Protein AF-0000000086189076 (afdb_homodimer)

Nearest PDB structures (foldseek):
  5xgt-assembly1_A  TM=8.591E-01  e=5.116E-09  Staphylococcus aureus
  7d8j-assembly1_A-2  TM=8.636E-01  e=4.042E-08  Staphylococcus aureus subsp. aureus ED98
  5yyu-assembly1_B  TM=8.739E-01  e=5.857E-08  Staphylococcus aureus subsp. aureus ED98
  5odn-assembly1_B  TM=8.088E-01  e=2.645E-08  Salinibacter ruber DSM 13855
  3vdy-assembly1_A-2  TM=8.656E-01  e=8.488E-08  Bacillus subtilis

Foldseek 3Di:
DDDDDFKDKDKFFWAAAWDWDADPVRFIKIKTWGWAADDDDDDPPDDGIDIAMEIEGDPVRNVQRNPHDGRWIKIFMAGKDKDWDADPVGIDIDIHGYTPDMDTDDPPPPPD/DDDDDFKDKDKFFWAAAWDWDADPVRFIKIKTWGWAADDDDDDPPDDGIDIAIEIEGDPVRNVQRNPHDGRWIKIFMAGKDKDWDADPVGIDIDIHGYTPDMDTDDPPPPPD

Secondary structure (DSSP, 8-state):
-PPPEEEEEEEEEEEEEEEEEE-TTS-EEEEEEEEEEPPS---TT---EEEEEEEE-SHHHHHHHHT--TT-EEEEEEEEEEEEEEETTEEEEEEEEEEEEEEE--------/-PPPEEEEEEEEEEEEEEEEEE-TTS-EEEEEEEEEEPPS---TT---EEEEEEEE-SHHHHHHHHT--TT-EEEEEEEEEEEEEEETTEEEEEEEEEEEEEEE--------

Structure (mmCIF, N/CA/C/O backbone):
data_AF-0000000086189076-model_v1
#
loop_
_entity.id
_ent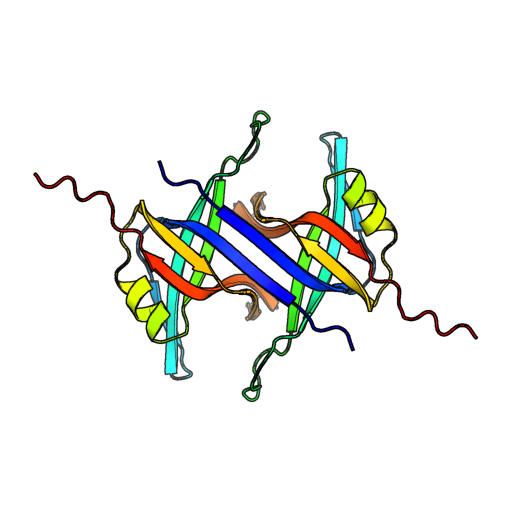ity.type
_entity.pdbx_description
1 polymer 'Single-stranded DNA-binding protein'
#
loop_
_atom_site.group_PDB
_atom_site.id
_atom_site.type_symbol
_atom_site.label_atom_id
_atom_site.label_alt_id
_atom_site.label_comp_id
_atom_site.label_asym_id
_atom_site.label_entity_id
_atom_site.label_seq_id
_atom_site.pdbx_PDB_ins_code
_atom_site.Cartn_x
_atom_site.Cartn_y
_atom_site.Cartn_z
_atom_site.occupancy
_atom_site.B_iso_or_equiv
_atom_site.auth_seq_id
_atom_site.auth_comp_id
_atom_site.auth_asym_id
_atom_site.auth_atom_id
_atom_site.pdbx_PDB_model_num
ATOM 1 N N . MET A 1 1 ? 21 2.676 14.945 1 59.66 1 MET A N 1
ATOM 2 C CA . MET A 1 1 ? 20.516 2.59 13.57 1 59.66 1 MET A CA 1
ATOM 3 C C . MET A 1 1 ? 19.078 2.08 13.516 1 59.66 1 MET A C 1
ATOM 5 O O . MET A 1 1 ? 18.75 1.101 14.188 1 59.66 1 MET A O 1
ATOM 9 N N . VAL A 1 2 ? 18.078 2.816 13.172 1 70.19 2 VAL A N 1
ATOM 10 C CA . VAL A 1 2 ? 16.672 2.438 13.281 1 70.19 2 VAL A CA 1
ATOM 11 C C . VAL A 1 2 ? 16.328 1.413 12.195 1 70.19 2 VAL A C 1
ATOM 13 O O . VAL A 1 2 ? 16.75 1.547 11.047 1 70.19 2 VAL A O 1
ATOM 16 N N . ASP A 1 3 ? 15.82 0.322 12.641 1 88.5 3 ASP A N 1
ATOM 17 C CA . ASP A 1 3 ? 15.406 -0.738 11.727 1 88.5 3 ASP A CA 1
ATOM 18 C C . ASP A 1 3 ? 14.133 -0.352 10.984 1 88.5 3 ASP A C 1
ATOM 20 O O . ASP A 1 3 ? 13.086 -0.132 11.602 1 88.5 3 ASP A O 1
ATOM 24 N N . ASP A 1 4 ? 14.211 -0.248 9.617 1 96.81 4 ASP A N 1
ATOM 25 C CA . ASP A 1 4 ? 13.055 0.066 8.781 1 96.81 4 ASP A CA 1
ATOM 26 C C . ASP A 1 4 ? 12.016 -1.055 8.836 1 96.81 4 ASP A C 1
ATOM 28 O O . ASP A 1 4 ? 12.367 -2.227 8.984 1 96.81 4 ASP A O 1
ATOM 32 N N . VAL A 1 5 ? 10.75 -0.668 8.875 1 97.88 5 VAL A N 1
ATOM 33 C CA . VAL A 1 5 ? 9.648 -1.619 8.906 1 97.88 5 VAL A CA 1
ATOM 34 C C . VAL A 1 5 ? 8.68 -1.336 7.758 1 97.88 5 VAL A C 1
ATOM 36 O O . VAL A 1 5 ? 8.32 -0.183 7.516 1 97.88 5 VAL A O 1
ATOM 39 N N . ASN A 1 6 ? 8.367 -2.301 7.023 1 98.62 6 ASN A N 1
ATOM 40 C CA . ASN A 1 6 ? 7.332 -2.301 5.988 1 98.62 6 ASN A CA 1
ATOM 41 C C . ASN A 1 6 ? 6.48 -3.564 6.051 1 98.62 6 ASN A C 1
ATOM 43 O O . ASN A 1 6 ? 6.824 -4.582 5.449 1 98.62 6 ASN A O 1
ATOM 47 N N . GLU A 1 7 ? 5.359 -3.484 6.812 1 98.75 7 GLU A N 1
ATOM 48 C CA . GLU A 1 7 ? 4.5 -4.641 7.039 1 98.75 7 GLU A CA 1
ATOM 49 C C . GLU A 1 7 ? 3.037 -4.301 6.773 1 98.75 7 GLU A C 1
ATOM 51 O O . GLU A 1 7 ? 2.535 -3.277 7.242 1 98.75 7 GLU A O 1
ATOM 56 N N . ILE A 1 8 ? 2.404 -5.184 6.039 1 98.94 8 ILE A N 1
ATOM 57 C CA . ILE A 1 8 ? 0.98 -5 5.777 1 98.94 8 ILE A CA 1
ATOM 58 C C . ILE A 1 8 ? 0.246 -6.324 5.973 1 98.94 8 ILE A C 1
ATOM 60 O O . ILE A 1 8 ? 0.757 -7.387 5.602 1 98.94 8 ILE A O 1
ATOM 64 N N . ARG A 1 9 ? -0.865 -6.242 6.523 1 98.88 9 ARG A N 1
ATOM 65 C CA . ARG A 1 9 ? -1.789 -7.355 6.711 1 98.88 9 ARG A CA 1
ATOM 66 C C . ARG A 1 9 ? -3.154 -7.043 6.109 1 98.88 9 ARG A C 1
ATOM 68 O O . ARG A 1 9 ? -3.742 -6 6.398 1 98.88 9 ARG A O 1
ATOM 75 N N . LEU A 1 10 ? -3.625 -7.977 5.324 1 98.75 10 LEU A N 1
ATOM 76 C CA . LEU A 1 10 ? -4.906 -7.777 4.656 1 98.75 10 LEU A CA 1
ATOM 77 C C . LEU A 1 10 ? -5.789 -9.016 4.801 1 98.75 10 LEU A C 1
ATOM 79 O O . LEU A 1 10 ? -5.289 -10.141 4.801 1 98.75 10 LEU A O 1
ATOM 83 N N . VAL A 1 11 ? -7.035 -8.812 4.898 1 98.44 11 VAL A N 1
ATOM 84 C CA . VAL A 1 11 ? -8.094 -9.789 4.684 1 98.44 11 VAL A CA 1
ATOM 85 C C . VAL A 1 11 ? -9.172 -9.195 3.779 1 98.44 11 VAL A C 1
ATOM 87 O O . VAL A 1 11 ? -9.656 -8.086 4.027 1 98.44 11 VAL A O 1
ATOM 90 N N . GLY A 1 12 ? -9.477 -9.805 2.754 1 98.19 12 GLY A N 1
ATOM 91 C CA . GLY A 1 12 ? -10.484 -9.344 1.809 1 98.19 12 GLY A CA 1
ATOM 92 C C . GLY A 1 12 ? -10.922 -10.414 0.832 1 98.19 12 GLY A C 1
ATOM 93 O O . GLY A 1 12 ? -10.711 -11.602 1.072 1 98.19 12 GLY A O 1
ATOM 94 N N . ARG A 1 13 ? -11.609 -10 -0.222 1 97.94 13 ARG A N 1
ATOM 95 C CA . ARG A 1 13 ? -12.133 -10.914 -1.229 1 97.94 13 ARG A CA 1
ATOM 96 C C . ARG A 1 13 ? -11.469 -10.68 -2.582 1 97.94 13 ARG A C 1
ATOM 98 O O . ARG A 1 13 ? -11.25 -9.539 -2.984 1 97.94 13 ARG A O 1
ATOM 105 N N . VAL A 1 14 ? -11.289 -11.75 -3.166 1 98.25 14 VAL A N 1
ATOM 106 C CA . VAL A 1 14 ? -10.695 -11.695 -4.496 1 98.25 14 VAL A CA 1
ATOM 107 C C . VAL A 1 14 ? -11.703 -11.133 -5.492 1 98.25 14 VAL A C 1
ATOM 109 O O . VAL A 1 14 ? -12.891 -11.469 -5.438 1 98.25 14 VAL A O 1
ATOM 112 N N . SER A 1 15 ? -11.227 -10.305 -6.301 1 98.25 15 SER A N 1
ATOM 113 C CA . SER A 1 15 ? -12.039 -9.805 -7.406 1 98.25 15 SER A CA 1
ATOM 114 C C . SER A 1 15 ? -11.492 -10.289 -8.75 1 98.25 15 SER A C 1
ATOM 116 O O . SER A 1 15 ? -10.422 -9.859 -9.18 1 98.25 15 SER A O 1
ATOM 118 N N . GLY A 1 16 ? -12.273 -11.164 -9.438 1 97.31 16 GLY A N 1
ATOM 119 C CA . GLY A 1 16 ? -11.859 -11.672 -10.742 1 97.31 16 GLY A CA 1
ATOM 120 C C . GLY A 1 16 ? -10.914 -12.859 -10.648 1 97.31 16 GLY A C 1
ATOM 121 O O . GLY A 1 16 ? -10.875 -13.547 -9.625 1 97.31 16 GLY A O 1
ATOM 122 N N . GLU A 1 17 ? -10.164 -13.094 -11.789 1 97.56 17 GLU A N 1
ATOM 123 C CA . GLU A 1 17 ? -9.227 -14.219 -11.875 1 97.56 17 GLU A CA 1
ATOM 124 C C . GLU A 1 17 ? -7.785 -13.742 -11.727 1 97.56 17 GLU A C 1
ATOM 126 O O . GLU A 1 17 ? -7.41 -12.703 -12.273 1 97.56 17 GLU A O 1
ATOM 131 N N . PRO A 1 18 ? -7.039 -14.57 -11.055 1 98.62 18 PRO A N 1
ATOM 132 C CA . PRO A 1 18 ? -5.617 -14.234 -10.984 1 98.62 18 PRO A CA 1
ATOM 133 C C . PRO A 1 18 ? -4.945 -14.227 -12.359 1 98.62 18 PRO A C 1
ATOM 135 O O . PRO A 1 18 ? -5.422 -14.883 -13.289 1 98.62 18 PRO A O 1
ATOM 138 N N . LEU A 1 19 ? -3.902 -13.461 -12.477 1 98.5 19 LEU A N 1
ATOM 139 C CA . LEU A 1 19 ? -3.127 -13.367 -13.711 1 98.5 19 LEU A CA 1
ATOM 140 C C . LEU A 1 19 ? -1.703 -13.867 -13.492 1 98.5 19 LEU A C 1
ATOM 142 O O . LEU A 1 19 ? -1.021 -13.438 -12.562 1 98.5 19 LEU A O 1
ATOM 146 N N . VAL A 1 20 ? -1.32 -14.719 -14.367 1 98.06 20 VAL A N 1
ATOM 147 C CA . VAL A 1 20 ? 0.047 -15.227 -14.32 1 98.06 20 VAL A CA 1
ATOM 148 C C . VAL A 1 20 ? 0.896 -14.516 -15.367 1 98.06 20 VAL A C 1
ATOM 150 O O . VAL A 1 20 ? 0.533 -14.477 -16.547 1 98.06 20 VAL A O 1
ATOM 153 N N . ARG A 1 21 ? 1.949 -13.969 -14.906 1 97.19 21 ARG A N 1
ATOM 154 C CA . ARG A 1 21 ? 2.865 -13.305 -15.82 1 97.19 21 ARG A CA 1
ATOM 155 C C . ARG A 1 21 ? 4.27 -13.883 -15.711 1 97.19 21 ARG A C 1
ATOM 157 O O . ARG A 1 21 ? 4.793 -14.062 -14.609 1 97.19 21 ARG A O 1
ATOM 164 N N . GLU A 1 22 ? 4.848 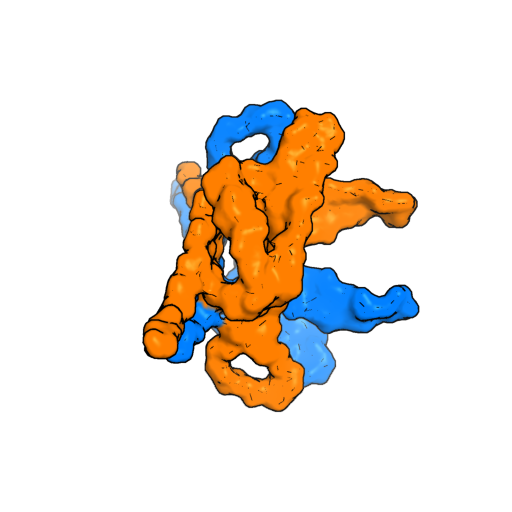-14.109 -16.891 1 95.75 22 GLU A N 1
ATOM 165 C CA . GLU A 1 22 ? 6.254 -14.5 -16.969 1 95.75 22 GLU A CA 1
ATOM 166 C C . GLU A 1 22 ? 7.121 -13.359 -17.5 1 95.75 22 GLU A C 1
ATOM 168 O O . GLU A 1 22 ? 6.844 -12.805 -18.562 1 95.75 22 GLU A O 1
ATOM 173 N N . LEU A 1 23 ? 8.164 -13.023 -16.703 1 91.81 23 LEU A N 1
ATOM 174 C CA . LEU A 1 23 ? 9.031 -11.922 -17.109 1 91.81 23 LEU A CA 1
ATOM 175 C C . LEU A 1 23 ? 10.203 -12.43 -17.938 1 91.81 23 LEU A C 1
ATOM 177 O O . LEU A 1 23 ? 10.57 -13.609 -17.859 1 91.81 23 LEU A O 1
ATOM 181 N N . PRO A 1 24 ? 10.781 -11.578 -18.766 1 90.81 24 PRO A N 1
ATOM 182 C CA . PRO A 1 24 ? 11.93 -11.984 -19.594 1 90.81 24 PRO A CA 1
ATOM 183 C C . PRO A 1 24 ? 13.078 -12.547 -18.75 1 90.81 24 PRO A C 1
ATOM 185 O O . PRO A 1 24 ? 13.852 -13.367 -19.234 1 90.81 24 PRO A O 1
ATOM 188 N N . SER A 1 25 ? 13.227 -12.125 -17.5 1 87.56 25 SER A N 1
ATOM 189 C CA . SER A 1 25 ? 14.266 -12.594 -16.594 1 87.56 25 SER A CA 1
ATOM 190 C C . SER A 1 25 ? 14.078 -14.07 -16.25 1 87.56 25 SER A C 1
ATOM 192 O O . SER A 1 25 ? 14.984 -14.703 -15.703 1 87.56 25 SER A O 1
ATOM 194 N N . GLY A 1 26 ? 12.883 -14.547 -16.547 1 90.69 26 GLY A N 1
ATOM 195 C CA . GLY A 1 26 ? 12.547 -15.906 -16.156 1 90.69 26 GLY A CA 1
ATOM 196 C C . GLY A 1 26 ? 11.695 -15.969 -14.898 1 90.69 26 GLY A C 1
ATOM 197 O O . GLY A 1 26 ? 11.156 -17.031 -14.562 1 90.69 26 GLY A O 1
ATOM 198 N N . ASP A 1 27 ? 11.648 -14.867 -14.273 1 92.31 27 ASP A N 1
ATOM 199 C CA . ASP A 1 27 ? 10.828 -14.82 -13.07 1 92.31 27 ASP A CA 1
ATOM 200 C C . ASP A 1 27 ? 9.344 -14.844 -13.414 1 92.31 27 ASP A C 1
ATOM 202 O O . ASP A 1 27 ? 8.938 -14.367 -14.477 1 92.31 27 ASP A O 1
ATOM 206 N N . GLU A 1 28 ? 8.617 -15.5 -12.531 1 97.25 28 GLU A N 1
ATOM 207 C CA . GLU A 1 28 ? 7.164 -15.539 -12.656 1 97.25 28 GLU A CA 1
ATOM 208 C C . GLU A 1 28 ? 6.488 -14.805 -11.508 1 97.25 28 GLU A C 1
ATOM 210 O O . GLU A 1 28 ? 6.91 -14.922 -10.352 1 97.25 28 GLU A O 1
ATOM 215 N N . VAL A 1 29 ? 5.461 -14.094 -11.859 1 98 29 VAL A N 1
ATOM 216 C CA . VAL A 1 29 ? 4.656 -13.445 -10.828 1 98 29 VAL A CA 1
ATOM 217 C C . VAL A 1 29 ? 3.176 -13.742 -11.062 1 98 29 VAL A C 1
ATOM 219 O O . VAL A 1 29 ? 2.721 -13.773 -12.211 1 98 29 VAL A O 1
ATOM 222 N N . VAL A 1 30 ? 2.393 -14.039 -10.023 1 98.75 30 VAL A N 1
ATOM 223 C CA . VAL A 1 30 ? 0.938 -14.141 -10.07 1 98.75 30 VAL A CA 1
ATOM 224 C C . VAL A 1 30 ? 0.312 -12.953 -9.336 1 98.75 30 VAL A C 1
ATOM 226 O O . VAL A 1 30 ? 0.678 -12.656 -8.195 1 98.75 30 VAL A O 1
ATOM 229 N N . THR A 1 31 ? -0.541 -12.281 -10 1 98.75 31 THR A N 1
ATOM 230 C CA . THR A 1 31 ? -1.176 -11.125 -9.391 1 98.75 31 THR A CA 1
ATOM 231 C C . THR A 1 31 ? -2.688 -11.312 -9.305 1 98.75 31 THR A C 1
ATOM 233 O O . THR A 1 31 ? -3.262 -12.109 -10.055 1 98.75 31 THR A O 1
ATOM 236 N N . PHE A 1 32 ? -3.32 -10.641 -8.359 1 98.81 32 PHE A N 1
ATOM 237 C CA . PHE A 1 32 ? -4.773 -10.586 -8.25 1 98.81 32 PHE A CA 1
ATOM 238 C C . PHE A 1 32 ? -5.215 -9.328 -7.516 1 98.81 32 PHE A C 1
ATOM 240 O O . PHE A 1 32 ? -4.398 -8.641 -6.902 1 98.81 32 PHE A O 1
ATOM 247 N N . ARG A 1 33 ? -6.484 -9.062 -7.645 1 98.75 33 ARG A N 1
ATOM 248 C CA . ARG A 1 33 ? -7.07 -7.91 -6.969 1 98.75 33 ARG A CA 1
ATOM 249 C C . ARG A 1 33 ? -7.82 -8.336 -5.711 1 98.75 33 ARG A C 1
ATOM 251 O O . ARG A 1 33 ? -8.602 -9.289 -5.738 1 98.75 33 ARG A O 1
ATOM 258 N N . LEU A 1 34 ? -7.547 -7.645 -4.688 1 98.75 34 LEU A N 1
ATOM 259 C CA . LEU A 1 34 ? -8.195 -7.879 -3.402 1 98.75 34 LEU A CA 1
ATOM 260 C C . LEU A 1 34 ? -9.086 -6.703 -3.02 1 98.75 34 LEU A C 1
ATOM 262 O O . LEU A 1 34 ? -8.609 -5.562 -2.941 1 98.75 34 LEU A O 1
ATOM 266 N N . VAL A 1 35 ? -10.359 -6.988 -2.83 1 98.31 35 VAL A N 1
ATOM 267 C CA . VAL A 1 35 ? -11.289 -5.98 -2.348 1 98.31 35 VAL A CA 1
ATOM 268 C C . VAL A 1 35 ? -11.383 -6.039 -0.825 1 98.31 35 VAL A C 1
ATOM 270 O O . VAL A 1 35 ? -11.703 -7.082 -0.256 1 98.31 35 VAL A O 1
ATOM 273 N N . VAL A 1 36 ? -11.094 -4.969 -0.173 1 98.19 36 VAL A N 1
ATOM 274 C CA . VAL A 1 36 ? -11.133 -4.867 1.282 1 98.19 36 VAL A CA 1
ATOM 275 C C . VAL A 1 36 ? -12.125 -3.785 1.696 1 98.19 36 VAL A C 1
ATOM 277 O O . VAL A 1 36 ? -11.953 -2.611 1.354 1 98.19 36 VAL A O 1
ATOM 280 N N . ARG A 1 37 ? -13.133 -4.164 2.457 1 96 37 ARG A N 1
ATOM 281 C CA . ARG A 1 37 ? -14.141 -3.209 2.902 1 96 37 ARG A CA 1
ATOM 282 C C . ARG A 1 37 ? -13.609 -2.328 4.027 1 96 37 ARG A C 1
ATOM 284 O O . ARG A 1 37 ? -12.836 -2.789 4.867 1 96 37 ARG A O 1
ATOM 291 N N . ARG A 1 38 ? -13.992 -1.083 3.963 1 93.19 38 ARG A N 1
ATOM 292 C CA . ARG A 1 38 ? -13.602 -0.146 5.008 1 93.19 38 ARG A CA 1
ATOM 293 C C . ARG A 1 38 ? -14.562 -0.2 6.188 1 93.19 38 ARG A C 1
ATOM 295 O O . ARG A 1 38 ? -15.773 -0.377 6 1 93.19 38 ARG A O 1
ATOM 302 N N . ASP A 1 39 ? -13.844 -0.061 7.379 1 79 39 ASP A N 1
ATOM 303 C CA . ASP A 1 39 ? -14.703 -0.01 8.562 1 79 39 ASP A CA 1
ATOM 304 C C . ASP A 1 39 ? -15.203 1.41 8.812 1 79 39 ASP A C 1
ATOM 306 O O . ASP A 1 39 ? -14.609 2.379 8.344 1 79 39 ASP A O 1
ATOM 310 N N . GLY A 1 40 ? -16.328 1.51 9.523 1 69.88 40 GLY A N 1
ATOM 311 C CA . GLY A 1 40 ? -16.719 2.75 10.172 1 69.88 40 GLY A CA 1
ATOM 312 C C . GLY A 1 40 ? -17.844 3.467 9.453 1 69.88 40 GLY A C 1
ATOM 313 O O . GLY A 1 40 ? -18.422 2.93 8.508 1 69.88 40 GLY A O 1
ATOM 314 N N . LYS A 1 41 ? -18.109 4.676 10.055 1 63.16 41 LYS A N 1
ATOM 315 C CA . LYS A 1 41 ? -19.234 5.492 9.625 1 63.16 41 LYS A CA 1
ATOM 316 C C . LYS A 1 41 ? -19.016 6.039 8.219 1 63.16 41 LYS A C 1
ATOM 318 O O . LYS A 1 41 ? -17.922 6.504 7.891 1 63.16 41 LYS A O 1
ATOM 323 N N . ARG A 1 42 ? -19.828 5.66 7.266 1 62.41 42 ARG A N 1
ATOM 324 C CA . ARG A 1 42 ? -19.828 5.992 5.844 1 62.41 42 ARG A CA 1
ATOM 325 C C . ARG A 1 42 ? -20.391 7.391 5.609 1 62.41 42 ARG A C 1
ATOM 327 O O . ARG A 1 42 ? -21.516 7.691 6.02 1 62.41 42 ARG A O 1
ATOM 334 N N . ARG A 1 43 ? -19.359 8.391 5.734 1 65.56 43 ARG A N 1
ATOM 335 C CA . ARG A 1 43 ? -19.891 9.641 5.188 1 65.56 43 ARG A CA 1
ATOM 336 C C . ARG A 1 43 ? -20.453 9.43 3.785 1 65.56 43 ARG A C 1
ATOM 338 O O . ARG A 1 43 ? -19.984 8.562 3.047 1 65.56 43 ARG A O 1
ATOM 345 N N . PRO A 1 44 ? -21.547 10.141 3.559 1 74.31 44 PRO A N 1
ATOM 346 C CA . PRO A 1 44 ? -22.109 10.008 2.211 1 74.31 44 PRO A CA 1
ATOM 347 C C . PRO A 1 44 ? -21.078 10.266 1.116 1 74.31 44 PRO A C 1
ATOM 349 O O . PRO A 1 44 ? -20.281 11.211 1.221 1 74.31 44 PRO A O 1
ATOM 352 N N . GLY A 1 45 ? -20.906 9.297 0.203 1 78.25 45 GLY A N 1
ATOM 353 C CA . GLY A 1 45 ? -20.031 9.492 -0.95 1 78.25 45 GLY A CA 1
ATOM 354 C C . GLY A 1 45 ? -18.641 8.945 -0.744 1 78.25 45 GLY A C 1
ATOM 355 O O . GLY A 1 45 ? -17.844 8.875 -1.687 1 78.25 45 GLY A O 1
ATOM 356 N N . ALA A 1 46 ? -18.375 8.664 0.492 1 82.12 46 ALA A N 1
ATOM 357 C CA . ALA A 1 46 ? -17.031 8.148 0.767 1 82.12 46 ALA A CA 1
ATOM 358 C C . ALA A 1 46 ? -16.891 6.715 0.257 1 82.12 46 ALA A C 1
ATOM 360 O O . ALA A 1 46 ? -17.859 5.949 0.25 1 82.12 46 ALA A O 1
ATOM 361 N N . PRO A 1 47 ? -15.695 6.422 -0.21 1 88.19 47 PRO A N 1
ATOM 362 C CA . PRO A 1 47 ? -15.484 5.039 -0.651 1 88.19 47 PRO A CA 1
ATOM 363 C C . PRO A 1 47 ? -15.742 4.02 0.457 1 88.19 47 PRO A C 1
ATOM 365 O O . PRO A 1 47 ? -15.414 4.27 1.619 1 88.19 47 PRO A O 1
ATOM 368 N N . THR A 1 48 ? -16.328 2.875 0.051 1 92.81 48 THR A N 1
ATOM 369 C CA . THR A 1 48 ? -16.688 1.857 1.028 1 92.81 48 THR A CA 1
ATOM 370 C C . THR A 1 48 ? -15.695 0.706 1.013 1 92.81 48 THR A C 1
ATOM 372 O O . THR A 1 48 ? -15.719 -0.155 1.895 1 92.81 48 THR A O 1
ATOM 375 N N . CYS A 1 49 ? -14.844 0.64 0.031 1 96.25 49 CYS A N 1
ATOM 376 C CA . CYS A 1 49 ? -13.852 -0.419 -0.072 1 96.25 49 CYS A CA 1
ATOM 377 C C . CYS A 1 49 ? -12.609 0.069 -0.813 1 96.25 49 CYS A C 1
ATOM 379 O O . CYS A 1 49 ? -12.617 1.153 -1.399 1 96.25 49 CYS A O 1
ATOM 381 N N . ASP A 1 50 ? -11.594 -0.623 -0.642 1 97.25 50 ASP A N 1
ATOM 382 C CA . ASP A 1 50 ? -10.391 -0.46 -1.447 1 97.25 50 ASP A CA 1
ATOM 383 C C . ASP A 1 50 ? -10.117 -1.705 -2.289 1 97.25 50 ASP A C 1
ATOM 385 O O . ASP A 1 50 ? -10.211 -2.828 -1.792 1 97.25 50 ASP A O 1
ATOM 389 N N . THR A 1 51 ? -9.836 -1.498 -3.564 1 98.06 51 THR A N 1
ATOM 390 C CA . THR A 1 51 ? -9.344 -2.564 -4.434 1 98.06 51 THR A CA 1
ATOM 391 C C . THR A 1 51 ? -7.828 -2.502 -4.57 1 98.06 51 THR A C 1
ATOM 393 O O . THR A 1 51 ? -7.289 -1.545 -5.125 1 98.06 51 THR A O 1
ATOM 396 N N . LEU A 1 52 ? -7.148 -3.533 -4.129 1 98.75 52 LEU A N 1
ATOM 397 C CA . LEU A 1 52 ? -5.699 -3.508 -3.988 1 98.75 52 LEU A CA 1
ATOM 398 C C . LEU A 1 52 ? -5.047 -4.578 -4.859 1 98.75 52 LEU A C 1
ATOM 400 O O . LEU A 1 52 ? -5.535 -5.707 -4.93 1 98.75 52 LEU A O 1
ATOM 404 N N . ASP A 1 53 ? -3.949 -4.195 -5.48 1 98.62 53 ASP A N 1
ATOM 405 C CA . ASP A 1 53 ? -3.188 -5.137 -6.297 1 98.62 53 ASP A CA 1
ATOM 406 C C . ASP A 1 53 ? -2.203 -5.934 -5.441 1 98.62 53 ASP A C 1
ATOM 408 O O . ASP A 1 53 ? -1.388 -5.355 -4.723 1 98.62 53 ASP A O 1
ATOM 412 N N . VAL A 1 54 ? -2.305 -7.223 -5.535 1 98.88 54 VAL A N 1
ATOM 413 C CA . VAL A 1 54 ? -1.399 -8.109 -4.809 1 98.88 54 VAL A CA 1
ATOM 414 C C . VAL A 1 54 ? -0.515 -8.867 -5.797 1 98.88 54 VAL A C 1
ATOM 416 O O . VAL A 1 54 ? -1.001 -9.383 -6.809 1 98.88 54 VAL A O 1
ATOM 419 N N . ALA A 1 55 ? 0.757 -8.914 -5.469 1 98.81 55 ALA A N 1
ATOM 420 C CA . ALA A 1 55 ? 1.721 -9.656 -6.281 1 98.81 55 ALA A CA 1
ATOM 421 C C . ALA A 1 55 ? 2.344 -10.797 -5.484 1 98.81 55 ALA A C 1
ATOM 423 O O . ALA A 1 55 ? 2.84 -10.594 -4.375 1 98.81 55 ALA A O 1
ATOM 424 N N . CYS A 1 56 ? 2.371 -11.945 -6.047 1 98.69 56 CYS A N 1
ATOM 425 C CA . CYS A 1 56 ? 2.961 -13.148 -5.457 1 98.69 56 CYS A CA 1
ATOM 426 C C . CYS A 1 56 ? 4.195 -13.586 -6.234 1 98.69 56 CYS A C 1
ATOM 428 O O . CYS A 1 56 ? 4.094 -13.992 -7.395 1 98.69 56 CYS A O 1
ATOM 430 N N . TRP A 1 57 ? 5.352 -13.602 -5.555 1 97.06 57 TRP A N 1
ATOM 431 C CA . TRP A 1 57 ? 6.621 -13.898 -6.215 1 97.06 57 TRP A CA 1
ATOM 432 C C . TRP A 1 57 ? 7.16 -15.25 -5.773 1 97.06 57 TRP A C 1
ATOM 434 O O . TRP A 1 57 ? 7.82 -15.945 -6.551 1 97.06 57 TRP A O 1
ATOM 444 N N . SER A 1 58 ? 6.926 -15.617 -4.535 1 96.75 58 SER A N 1
ATOM 445 C CA . SER A 1 58 ? 7.449 -16.875 -4.016 1 96.75 58 SER A CA 1
ATOM 446 C C . SER A 1 58 ? 6.672 -18.062 -4.562 1 96.75 58 SER A C 1
ATOM 448 O O . SER A 1 58 ? 5.488 -17.953 -4.887 1 96.75 58 SER A O 1
ATOM 450 N N . ALA A 1 59 ? 7.332 -19.188 -4.578 1 96.56 59 ALA A N 1
ATOM 451 C CA . ALA A 1 59 ? 6.684 -20.406 -5.078 1 96.56 59 ALA A CA 1
ATOM 452 C C . ALA A 1 59 ? 5.418 -20.703 -4.285 1 96.56 59 ALA A C 1
ATOM 454 O O . ALA A 1 59 ? 4.379 -21.031 -4.867 1 96.56 59 ALA A O 1
ATOM 455 N N . SER A 1 60 ? 5.508 -20.609 -3.02 1 96.94 60 SER A N 1
ATOM 456 C CA . SER A 1 60 ? 4.375 -20.953 -2.162 1 96.94 60 SER A CA 1
ATOM 457 C C . SER A 1 60 ? 3.205 -20 -2.395 1 96.94 60 SER A C 1
ATOM 459 O O . SER A 1 60 ? 2.061 -20.438 -2.533 1 96.94 60 SER A O 1
ATOM 461 N N . SER A 1 61 ? 3.48 -18.688 -2.447 1 97.75 61 SER A N 1
ATOM 462 C CA . SER A 1 61 ? 2.395 -17.734 -2.645 1 97.75 61 SER A CA 1
ATOM 463 C C . SER A 1 61 ? 1.817 -17.828 -4.055 1 97.75 61 SER A C 1
ATOM 465 O O . SER A 1 61 ? 0.615 -17.656 -4.254 1 97.75 61 SER A O 1
ATOM 467 N N . ARG A 1 62 ? 2.689 -18.094 -5 1 98.31 62 ARG A N 1
ATOM 468 C CA . ARG A 1 62 ? 2.205 -18.266 -6.367 1 98.31 62 ARG A CA 1
ATOM 469 C C . ARG A 1 62 ? 1.25 -19.453 -6.461 1 98.31 62 ARG A C 1
ATOM 471 O O . ARG A 1 62 ? 0.206 -19.359 -7.109 1 98.31 62 ARG A O 1
ATOM 478 N N . ARG A 1 63 ? 1.594 -20.516 -5.883 1 97.62 63 ARG A N 1
ATOM 479 C CA . ARG A 1 63 ? 0.743 -21.703 -5.914 1 97.62 63 ARG A CA 1
ATOM 480 C C . ARG A 1 63 ? -0.64 -21.391 -5.348 1 97.62 63 ARG A C 1
ATOM 482 O O . ARG A 1 63 ? -1.655 -21.734 -5.957 1 97.62 63 ARG A O 1
ATOM 489 N N . THR A 1 64 ? -0.669 -20.812 -4.234 1 97.81 64 THR A N 1
ATOM 490 C CA . THR A 1 64 ? -1.941 -20.469 -3.609 1 97.81 64 THR A CA 1
ATOM 491 C C . THR A 1 64 ? -2.73 -19.5 -4.48 1 97.81 64 THR A C 1
ATOM 493 O O . THR A 1 64 ? -3.932 -19.672 -4.688 1 97.81 64 THR A O 1
ATOM 496 N N . ALA A 1 65 ? -2.061 -18.453 -5.008 1 98.5 65 ALA A N 1
ATOM 497 C CA . ALA A 1 65 ? -2.719 -17.406 -5.781 1 98.5 65 ALA A CA 1
ATOM 498 C C . ALA A 1 65 ? -3.34 -17.969 -7.055 1 98.5 65 ALA A C 1
ATOM 500 O O . ALA A 1 65 ? -4.43 -17.562 -7.457 1 98.5 65 ALA A O 1
ATOM 501 N N . ARG A 1 66 ? -2.697 -18.922 -7.625 1 97.88 66 ARG A N 1
ATOM 502 C CA . ARG A 1 66 ? -3.164 -19.531 -8.875 1 97.88 66 ARG A CA 1
ATOM 503 C C . ARG A 1 66 ? -4.512 -20.219 -8.68 1 97.88 66 ARG A C 1
ATOM 505 O O . ARG A 1 66 ? -5.309 -20.297 -9.617 1 97.88 66 ARG A O 1
ATOM 512 N N . ALA A 1 67 ? -4.75 -20.625 -7.508 1 97.19 67 ALA A N 1
ATOM 513 C CA . ALA A 1 67 ? -5.926 -21.453 -7.238 1 97.19 67 ALA A CA 1
ATOM 514 C C . ALA A 1 67 ? -7.086 -20.594 -6.727 1 97.19 67 ALA A C 1
ATOM 516 O O . ALA A 1 67 ? -8.18 -21.109 -6.473 1 97.19 67 ALA A O 1
ATOM 517 N N . LEU A 1 68 ? -6.863 -19.359 -6.633 1 97.62 68 LEU A N 1
ATOM 518 C CA . LEU A 1 68 ? -7.898 -18.5 -6.066 1 97.62 68 LEU A CA 1
ATOM 519 C C . LEU A 1 68 ? -9.055 -18.328 -7.043 1 97.62 68 LEU A C 1
ATOM 521 O O . LEU A 1 68 ? -8.836 -18.172 -8.25 1 97.62 68 LEU A O 1
ATOM 525 N N . ALA A 1 69 ? -10.32 -18.328 -6.438 1 96.75 69 ALA A N 1
ATOM 526 C CA . ALA A 1 69 ? -11.539 -18.062 -7.203 1 96.75 69 ALA A CA 1
ATOM 527 C C . ALA A 1 69 ? -12.078 -16.672 -6.906 1 96.75 69 ALA A C 1
ATOM 529 O O . ALA A 1 69 ? -11.781 -16.094 -5.859 1 96.75 69 ALA A O 1
ATOM 530 N N . ASP A 1 70 ? -12.852 -16.25 -7.82 1 97.31 70 ASP A N 1
ATOM 531 C CA . ASP A 1 70 ? -13.578 -15.008 -7.562 1 97.31 70 ASP A CA 1
ATOM 532 C C . ASP A 1 70 ? -14.336 -15.078 -6.238 1 97.31 70 ASP A C 1
ATOM 534 O O . ASP A 1 70 ? -14.906 -16.109 -5.902 1 97.31 70 ASP A O 1
ATOM 538 N N . GLN A 1 71 ? -14.289 -13.992 -5.496 1 96.25 71 GLN A N 1
ATOM 539 C CA . GLN A 1 71 ? -15.023 -13.781 -4.254 1 96.25 71 GLN A CA 1
ATOM 540 C C . GLN A 1 71 ? -14.469 -14.648 -3.129 1 96.25 71 GLN A C 1
ATOM 542 O O . GLN A 1 71 ? -15 -14.656 -2.018 1 96.25 71 GLN A O 1
ATOM 547 N N . GLN A 1 72 ? -13.406 -15.328 -3.406 1 96.31 72 GLN A N 1
ATOM 548 C CA . GLN A 1 72 ? -12.781 -16.109 -2.344 1 96.31 72 GLN A CA 1
ATOM 549 C C . GLN A 1 72 ? -12.164 -15.203 -1.281 1 96.31 72 GLN A C 1
ATOM 551 O O . GLN A 1 72 ? -11.547 -14.188 -1.607 1 96.31 72 GLN A O 1
ATOM 556 N N . VAL A 1 73 ? -12.359 -15.547 0.014 1 97.38 73 VAL A N 1
ATOM 557 C CA . VAL A 1 73 ? -11.766 -14.781 1.106 1 97.38 73 VAL A CA 1
ATOM 558 C C . VAL A 1 73 ? -10.297 -15.18 1.271 1 97.38 73 VAL A C 1
ATOM 560 O O . VAL A 1 73 ? -9.977 -16.375 1.343 1 97.38 73 VAL A O 1
ATOM 563 N N . VAL A 1 74 ? -9.43 -14.195 1.405 1 98 74 VAL A N 1
ATOM 564 C CA . VAL A 1 74 ? -7.988 -14.406 1.495 1 98 74 VAL A CA 1
ATOM 565 C C . VAL A 1 74 ? -7.422 -13.586 2.654 1 98 74 VAL A C 1
ATOM 567 O O . VAL A 1 74 ? -7.84 -12.453 2.885 1 98 74 VAL A O 1
ATOM 570 N N . GLU A 1 75 ? -6.543 -14.172 3.357 1 98.5 75 GLU A N 1
ATOM 571 C CA . GLU A 1 75 ? -5.691 -13.492 4.328 1 98.5 75 GLU A CA 1
ATOM 572 C C . GLU A 1 75 ? -4.238 -13.469 3.869 1 98.5 75 GLU A C 1
ATOM 574 O O . GLU A 1 75 ? -3.697 -14.492 3.445 1 98.5 75 GLU A O 1
ATOM 579 N N . LEU A 1 76 ? -3.629 -12.273 3.961 1 98.62 76 LEU A N 1
ATOM 580 C CA . LEU A 1 76 ? -2.229 -12.25 3.555 1 98.62 76 LEU A CA 1
ATOM 581 C C . LEU A 1 76 ? -1.436 -11.258 4.402 1 98.62 76 LEU A C 1
ATOM 583 O O . LEU A 1 76 ? -2.018 -10.391 5.059 1 98.62 76 LEU A O 1
ATOM 587 N N . SER A 1 77 ? -0.143 -11.445 4.453 1 98.81 77 SER A N 1
ATOM 588 C CA . SER A 1 77 ? 0.864 -10.516 4.949 1 98.81 77 SER A CA 1
ATOM 589 C C . SER A 1 77 ? 1.943 -10.258 3.902 1 98.81 77 SER A C 1
ATOM 591 O O . SER A 1 77 ? 2.141 -11.062 2.994 1 98.81 77 SER A O 1
ATOM 593 N N . GLY A 1 78 ? 2.586 -9.148 4.031 1 98.62 78 GLY A N 1
ATOM 594 C CA . GLY A 1 78 ? 3.641 -8.812 3.088 1 98.62 78 GLY A CA 1
ATOM 595 C C . GLY A 1 78 ? 4.168 -7.398 3.266 1 98.62 78 GLY A C 1
ATOM 596 O O . GLY A 1 78 ? 4.344 -6.934 4.395 1 98.62 78 GLY A O 1
ATOM 597 N N . ALA A 1 79 ? 4.516 -6.773 2.129 1 98.56 79 ALA A N 1
ATOM 598 C CA . ALA A 1 79 ? 5.074 -5.422 2.107 1 98.56 79 ALA A CA 1
ATOM 599 C C . ALA A 1 79 ? 4.488 -4.602 0.963 1 98.56 79 ALA A C 1
ATOM 601 O O . ALA A 1 79 ? 4.082 -5.156 -0.062 1 98.56 79 ALA A O 1
ATOM 602 N N . LEU A 1 80 ? 4.387 -3.332 1.176 1 98.81 80 LEU A N 1
ATOM 603 C CA . LEU A 1 80 ? 4.016 -2.414 0.106 1 98.81 80 LEU A CA 1
ATOM 604 C C . LEU A 1 80 ? 5.23 -2.021 -0.725 1 98.81 80 LEU A C 1
ATOM 606 O O . LEU A 1 80 ? 6.215 -1.508 -0.188 1 98.81 80 LEU A O 1
ATOM 610 N N . ARG A 1 81 ? 5.164 -2.297 -2.025 1 98.12 81 ARG A N 1
ATOM 611 C CA . ARG A 1 81 ? 6.293 -2.043 -2.916 1 98.12 81 ARG A CA 1
ATOM 612 C C . ARG A 1 81 ? 5.93 -1.011 -3.979 1 98.12 81 ARG A C 1
ATOM 614 O O . ARG A 1 81 ? 4.793 -0.975 -4.453 1 98.12 81 ARG A O 1
ATOM 621 N N . ARG A 1 82 ? 6.844 -0.24 -4.285 1 96.81 82 ARG A N 1
ATOM 622 C CA . ARG A 1 82 ? 6.703 0.675 -5.414 1 96.81 82 ARG A CA 1
ATOM 623 C C . ARG A 1 82 ? 7.469 0.171 -6.629 1 96.81 82 ARG A C 1
ATOM 625 O O . ARG A 1 82 ? 8.68 -0.043 -6.559 1 96.81 82 ARG A O 1
ATOM 632 N N . ARG A 1 83 ? 6.785 -0.026 -7.73 1 93.38 83 ARG A N 1
ATOM 633 C CA . ARG A 1 83 ? 7.395 -0.469 -8.977 1 93.38 83 ARG A CA 1
ATOM 634 C C . ARG A 1 83 ? 7.551 0.694 -9.953 1 93.38 83 ARG A C 1
ATOM 636 O O . ARG A 1 83 ? 6.695 1.581 -10.016 1 93.38 83 ARG A O 1
ATOM 643 N N . PHE A 1 84 ? 8.656 0.602 -10.688 1 92.69 84 PHE A N 1
ATOM 644 C CA . PHE A 1 84 ? 8.945 1.655 -11.656 1 92.69 84 PHE A CA 1
ATOM 645 C C . PHE A 1 84 ? 9.125 1.075 -13.055 1 92.69 84 PHE A C 1
ATOM 647 O O . PHE A 1 84 ? 9.711 0.002 -13.211 1 92.69 84 PHE A O 1
ATOM 654 N N . TRP A 1 85 ? 8.578 1.783 -13.984 1 91.62 85 TRP A N 1
ATOM 655 C CA . TRP A 1 85 ? 8.82 1.411 -15.375 1 91.62 85 TRP A CA 1
ATOM 656 C C . TRP A 1 85 ? 8.867 2.646 -16.266 1 91.62 85 TRP A C 1
ATOM 658 O O . TRP A 1 85 ? 8.578 3.758 -15.82 1 91.62 85 TRP A O 1
ATOM 668 N N . ARG A 1 86 ? 9.32 2.393 -17.5 1 93.44 86 ARG A N 1
ATOM 669 C CA . ARG A 1 86 ? 9.438 3.492 -18.453 1 93.44 86 ARG A CA 1
ATOM 670 C C . ARG A 1 86 ? 8.297 3.453 -19.469 1 93.44 86 ARG A C 1
ATOM 672 O O . ARG A 1 86 ? 7.953 2.387 -19.984 1 93.44 86 ARG A O 1
ATOM 679 N N . THR A 1 87 ? 7.711 4.668 -19.688 1 91.19 87 THR A N 1
ATOM 680 C CA . THR A 1 87 ? 6.719 4.824 -20.75 1 91.19 87 THR A CA 1
ATOM 681 C C . THR A 1 87 ? 7.207 5.809 -21.797 1 91.19 87 THR A C 1
ATOM 683 O O . THR A 1 87 ? 8.18 6.535 -21.578 1 91.19 87 THR A O 1
ATOM 686 N N . PRO A 1 88 ? 6.672 5.688 -23 1 91.94 88 PRO A N 1
ATOM 687 C CA . PRO A 1 88 ? 7.02 6.703 -24 1 91.94 88 PRO A CA 1
ATOM 688 C C . PRO A 1 88 ? 6.906 8.125 -23.453 1 91.94 88 PRO A C 1
ATOM 690 O O . PRO A 1 88 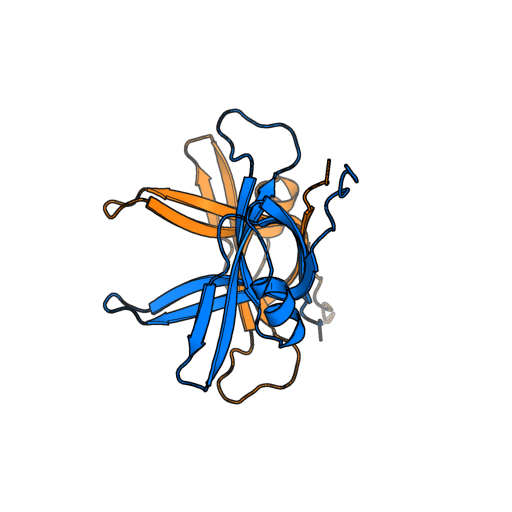? 7.645 9.016 -23.891 1 91.94 88 PRO A O 1
ATOM 693 N N . GLY A 1 89 ? 5.98 8.367 -22.5 1 90.56 89 GLY A N 1
ATOM 694 C CA . GLY A 1 89 ? 5.773 9.68 -21.922 1 90.56 89 GLY A CA 1
ATOM 695 C C . GLY A 1 89 ? 6.68 9.961 -20.734 1 90.56 89 GLY A C 1
ATOM 696 O O . GLY A 1 89 ? 6.602 11.031 -20.125 1 90.56 89 GLY A O 1
ATOM 697 N N . GLY A 1 90 ? 7.531 9.016 -20.359 1 92.38 90 GLY A N 1
ATOM 698 C CA . GLY A 1 90 ? 8.43 9.188 -19.234 1 92.38 90 GLY A CA 1
ATOM 699 C C . GLY A 1 90 ? 8.312 8.086 -18.203 1 92.38 90 GLY A C 1
ATOM 700 O O . GLY A 1 90 ? 7.633 7.082 -18.438 1 92.38 90 GLY A O 1
ATOM 701 N N . PRO A 1 91 ? 9.039 8.289 -17.125 1 92.81 91 PRO A N 1
ATOM 702 C CA . PRO A 1 91 ? 8.992 7.27 -16.078 1 92.81 91 PRO A CA 1
ATOM 703 C C . PRO A 1 91 ? 7.633 7.191 -15.391 1 92.81 91 PRO A C 1
ATOM 705 O O . PRO A 1 91 ? 6.961 8.211 -15.227 1 92.81 91 PRO A O 1
ATOM 708 N N . ALA A 1 92 ? 7.191 5.973 -15.117 1 93.12 92 ALA A N 1
ATOM 709 C CA . ALA A 1 92 ? 5.949 5.723 -14.391 1 93.12 92 ALA A CA 1
ATOM 710 C C . ALA A 1 92 ? 6.176 4.773 -13.227 1 93.12 92 ALA A C 1
ATOM 712 O O . ALA A 1 92 ? 7.184 4.059 -13.18 1 93.12 92 ALA A O 1
ATOM 713 N N . SER A 1 93 ? 5.301 4.926 -12.148 1 94.56 93 SER A N 1
ATOM 714 C CA . SER A 1 93 ? 5.383 4.016 -11.008 1 94.56 93 SER A CA 1
ATOM 715 C C . SER A 1 93 ? 3.998 3.605 -10.523 1 94.56 93 SER A C 1
ATOM 717 O O . SER A 1 93 ? 3.006 4.27 -10.836 1 94.56 93 SER A O 1
ATOM 719 N N . ARG A 1 94 ? 3.979 2.459 -9.852 1 95.19 94 ARG A N 1
ATOM 720 C CA . ARG A 1 94 ? 2.756 2.02 -9.188 1 95.19 94 ARG A CA 1
ATOM 721 C C . ARG A 1 94 ? 3.072 1.262 -7.902 1 95.19 94 ARG A C 1
ATOM 723 O O . ARG A 1 94 ? 4.16 0.698 -7.762 1 95.19 94 ARG A O 1
ATOM 730 N N . TYR A 1 95 ? 2.105 1.28 -7.035 1 98.12 95 TYR A N 1
ATOM 731 C CA . TYR A 1 95 ? 2.217 0.47 -5.828 1 98.12 95 TYR A CA 1
ATOM 732 C C . TYR A 1 95 ? 1.608 -0.912 -6.043 1 98.12 95 TYR A C 1
ATOM 734 O O . TYR A 1 95 ? 0.644 -1.062 -6.797 1 98.12 95 TYR A O 1
ATOM 742 N N . GLU A 1 96 ? 2.15 -1.832 -5.332 1 98.19 96 GLU A N 1
ATOM 743 C CA . GLU A 1 96 ? 1.564 -3.16 -5.18 1 98.19 96 GLU A CA 1
ATOM 744 C C . GLU A 1 96 ? 1.896 -3.756 -3.814 1 98.19 96 GLU A C 1
ATOM 746 O O . GLU A 1 96 ? 2.902 -3.395 -3.201 1 98.19 96 GLU A O 1
ATOM 751 N N . VAL A 1 97 ? 1 -4.652 -3.389 1 98.88 97 VAL A N 1
ATOM 752 C CA . VAL A 1 97 ? 1.317 -5.422 -2.189 1 98.88 97 VAL A CA 1
ATOM 753 C C . VAL A 1 97 ? 2.025 -6.719 -2.578 1 98.88 97 VAL A C 1
ATOM 755 O O . VAL A 1 97 ? 1.439 -7.578 -3.238 1 98.88 97 VAL A O 1
ATOM 758 N N . GLU A 1 98 ? 3.279 -6.816 -2.182 1 98.5 98 GLU A N 1
ATOM 759 C CA . GLU A 1 98 ? 3.992 -8.078 -2.369 1 98.5 98 GLU A CA 1
ATOM 760 C C . GLU A 1 98 ? 3.709 -9.047 -1.225 1 98.5 98 GLU A C 1
ATOM 762 O O . GLU A 1 98 ? 4.082 -8.789 -0.078 1 98.5 98 GLU A O 1
ATOM 767 N N . ALA A 1 99 ? 3.111 -10.188 -1.547 1 98.69 99 ALA A N 1
ATOM 768 C CA . ALA A 1 99 ? 2.689 -11.141 -0.523 1 98.69 99 ALA A CA 1
ATOM 769 C C . ALA A 1 99 ? 3.854 -12.016 -0.077 1 98.69 99 ALA A C 1
ATOM 771 O O . ALA A 1 99 ? 4.531 -12.633 -0.906 1 98.69 99 ALA A O 1
ATOM 772 N N . SER A 1 100 ? 4.102 -12.078 1.241 1 97.5 100 SER A N 1
ATOM 773 C CA . SER A 1 100 ? 5.035 -13.039 1.817 1 97.5 100 SER A CA 1
ATOM 774 C C . SER A 1 100 ? 4.312 -14.297 2.291 1 97.5 100 SER A C 1
ATOM 776 O O . SER A 1 100 ? 4.891 -15.383 2.289 1 97.5 100 SER A O 1
ATOM 778 N N . SER A 1 101 ? 3.098 -14.094 2.766 1 98.19 101 SER A N 1
ATOM 779 C CA . SER A 1 101 ? 2.203 -15.188 3.139 1 98.19 101 SER A CA 1
ATOM 780 C C . SER A 1 101 ? 0.801 -14.9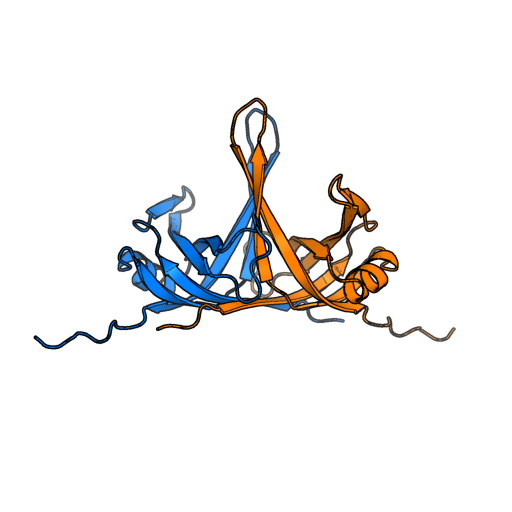69 2.58 1 98.19 101 SER A C 1
ATOM 782 O O . SER A 1 101 ? 0.323 -13.828 2.516 1 98.19 101 SER A O 1
ATOM 784 N N . LEU A 1 102 ? 0.183 -16.016 2.191 1 98.38 102 LEU A N 1
ATOM 785 C CA . LEU A 1 102 ? -1.14 -15.984 1.576 1 98.38 102 LEU A CA 1
ATOM 786 C C . LEU A 1 102 ? -1.935 -17.234 1.918 1 98.38 102 LEU A C 1
ATOM 788 O O . LEU A 1 102 ? -1.445 -18.359 1.738 1 98.38 102 LEU A O 1
ATOM 792 N N . ARG A 1 103 ? -3.102 -17.031 2.402 1 97.38 103 ARG A N 1
ATOM 793 C CA . ARG A 1 103 ? -3.975 -18.141 2.758 1 97.38 103 ARG A CA 1
ATOM 794 C C . ARG A 1 103 ? -5.402 -17.906 2.279 1 97.38 103 ARG A C 1
ATOM 796 O O . ARG A 1 103 ? -5.969 -16.828 2.529 1 97.38 103 ARG A O 1
ATOM 803 N N . ALA A 1 104 ? -5.953 -18.844 1.618 1 95.56 104 ALA A N 1
ATOM 804 C CA . ALA A 1 104 ? -7.367 -18.812 1.265 1 95.56 104 ALA A CA 1
ATOM 805 C C . ALA A 1 104 ? -8.227 -19.406 2.383 1 95.56 104 ALA A C 1
ATOM 807 O O . ALA A 1 104 ? -7.922 -20.484 2.904 1 95.56 104 ALA A O 1
ATOM 808 N N . ARG A 1 105 ? -9.211 -18.609 2.799 1 87.31 105 ARG A N 1
ATOM 809 C CA . ARG A 1 105 ? -10.086 -19.125 3.85 1 87.31 105 ARG A CA 1
ATOM 810 C C . ARG A 1 105 ? -11.141 -20.062 3.27 1 87.31 105 ARG A C 1
ATOM 812 O O . ARG A 1 105 ? -11.68 -19.812 2.191 1 87.31 105 ARG A O 1
ATOM 819 N N . LYS A 1 106 ? -11.281 -21.328 3.811 1 72.81 106 LYS A N 1
ATOM 820 C CA . LYS A 1 106 ? -12.219 -22.344 3.359 1 72.81 106 LYS A CA 1
ATOM 821 C C . LYS A 1 106 ? -13.664 -21.922 3.627 1 72.81 106 LYS A C 1
ATOM 823 O O . LYS A 1 106 ? -13.961 -21.344 4.676 1 72.81 106 LYS A O 1
ATOM 828 N N . GLY A 1 107 ? -14.406 -21.406 2.633 1 58.47 107 GLY A N 1
ATOM 829 C CA . GLY A 1 107 ? -15.836 -21.234 2.842 1 58.47 107 GLY A CA 1
ATOM 830 C C . GLY A 1 107 ? -16.453 -22.344 3.684 1 58.47 107 GLY A C 1
ATOM 831 O O . GLY A 1 107 ? -15.859 -23.406 3.85 1 58.47 107 GLY A O 1
ATOM 832 N N . ALA A 1 108 ? -17.25 -22 4.742 1 49.59 108 ALA A N 1
ATOM 833 C CA . ALA A 1 108 ? -18.047 -23.078 5.32 1 49.59 108 ALA A CA 1
ATOM 834 C C . ALA A 1 108 ? -18.625 -23.969 4.23 1 49.59 108 ALA A C 1
ATOM 836 O O . ALA A 1 108 ? -19.406 -23.516 3.385 1 49.59 108 ALA A O 1
ATOM 837 N N . VAL A 1 109 ? -17.828 -24.781 3.555 1 45.59 109 VAL A N 1
ATOM 838 C CA . VAL A 1 109 ? -18.469 -25.797 2.75 1 45.59 109 VAL A CA 1
ATOM 839 C C . VAL A 1 109 ? -19.781 -26.219 3.412 1 45.59 109 VAL A C 1
ATOM 841 O O . VAL A 1 109 ? -19.797 -26.703 4.551 1 45.59 109 VAL A O 1
ATOM 844 N N . VAL A 1 110 ? -20.828 -25.531 3.146 1 40.41 110 VAL A N 1
ATOM 845 C CA . VAL A 1 110 ? -22.125 -26.141 3.439 1 40.41 110 VAL A CA 1
ATOM 846 C C . VAL A 1 110 ? -22.156 -27.578 2.902 1 40.41 110 VAL A C 1
ATOM 848 O O . VAL A 1 110 ? -22 -27.797 1.701 1 40.41 110 VAL A O 1
ATOM 851 N N . SER A 1 111 ? -21.531 -28.5 3.576 1 38.34 111 SER A N 1
ATOM 852 C CA . SER A 1 111 ? -21.906 -29.875 3.258 1 38.34 111 SER A CA 1
ATOM 853 C C . SER A 1 111 ? -23.375 -29.953 2.822 1 38.34 111 SER A C 1
ATOM 855 O O . SER A 1 111 ? -24.266 -29.516 3.543 1 38.34 111 SER A O 1
ATOM 857 N N . SER A 1 112 ? -23.594 -29.969 1.532 1 36.28 112 SER A N 1
ATOM 858 C CA . SER A 1 112 ? -24.922 -30.453 1.171 1 36.28 112 SER A CA 1
ATOM 859 C C . SER A 1 112 ? -25.266 -31.734 1.918 1 36.28 112 SER A C 1
ATOM 861 O O . SER A 1 112 ? -24.406 -32.594 2.127 1 36.28 112 SER A O 1
ATOM 863 N N . MET B 1 1 ? -19.578 -14.039 8.695 1 59.62 1 MET B N 1
ATOM 864 C CA . MET B 1 1 ? -19.219 -12.875 7.902 1 59.62 1 MET B CA 1
ATOM 865 C C . MET B 1 1 ? -17.766 -12.477 8.148 1 59.62 1 MET B C 1
ATOM 867 O O . MET B 1 1 ? -17.328 -12.406 9.305 1 59.62 1 MET B O 1
ATOM 871 N N . VAL B 1 2 ? -16.844 -12.625 7.27 1 69.19 2 VAL B N 1
ATOM 872 C CA . VAL B 1 2 ? -15.414 -12.438 7.52 1 69.19 2 VAL B CA 1
ATOM 873 C C . VAL B 1 2 ? -15.102 -10.953 7.656 1 69.19 2 VAL B C 1
ATOM 875 O O . VAL B 1 2 ? -15.617 -10.125 6.895 1 69.19 2 VAL B O 1
ATOM 878 N N . ASP B 1 3 ? -14.508 -10.625 8.75 1 88.31 3 ASP B N 1
ATOM 879 C CA . ASP B 1 3 ? -14.117 -9.242 9.008 1 88.31 3 ASP B CA 1
ATOM 880 C C . ASP B 1 3 ? -12.914 -8.844 8.148 1 88.31 3 ASP B C 1
ATOM 882 O O . ASP B 1 3 ? -11.836 -9.43 8.273 1 88.31 3 ASP B O 1
ATOM 886 N N . ASP B 1 4 ? -13.102 -7.844 7.23 1 96.81 4 ASP B N 1
ATOM 887 C CA . ASP B 1 4 ? -12.023 -7.336 6.383 1 96.81 4 ASP B CA 1
ATOM 888 C C . ASP B 1 4 ? -10.945 -6.645 7.215 1 96.81 4 ASP B C 1
ATOM 890 O O . ASP B 1 4 ? -11.242 -6.055 8.258 1 96.81 4 ASP B O 1
ATOM 894 N N . VAL B 1 5 ? -9.711 -6.875 6.836 1 97.88 5 VAL B N 1
ATOM 895 C CA . VAL B 1 5 ? -8.57 -6.273 7.52 1 97.88 5 VAL B CA 1
ATOM 896 C C . VAL B 1 5 ? -7.703 -5.512 6.516 1 97.88 5 VAL B C 1
ATOM 898 O O . VAL B 1 5 ? -7.406 -6.023 5.434 1 97.88 5 VAL B O 1
ATOM 901 N N . ASN B 1 6 ? -7.406 -4.324 6.789 1 98.62 6 ASN B N 1
ATOM 902 C CA . ASN B 1 6 ? -6.453 -3.477 6.074 1 98.62 6 ASN B CA 1
ATOM 903 C C . ASN B 1 6 ? -5.555 -2.711 7.039 1 98.62 6 ASN B C 1
ATOM 905 O O . ASN B 1 6 ? -5.906 -1.619 7.488 1 98.62 6 ASN B O 1
ATOM 909 N N . GLU B 1 7 ? -4.379 -3.314 7.359 1 98.75 7 GLU B N 1
ATOM 910 C CA . GLU B 1 7 ? -3.467 -2.74 8.344 1 98.75 7 GLU B CA 1
ATOM 911 C C . GLU B 1 7 ? -2.039 -2.686 7.801 1 98.75 7 GLU B C 1
ATOM 913 O O . GLU B 1 7 ? -1.542 -3.668 7.25 1 98.75 7 GLU B O 1
ATOM 918 N N . ILE B 1 8 ? -1.439 -1.547 7.992 1 98.94 8 ILE B N 1
ATOM 919 C CA . ILE B 1 8 ? -0.048 -1.401 7.578 1 98.94 8 ILE B CA 1
ATOM 920 C C . ILE B 1 8 ? 0.748 -0.704 8.68 1 98.94 8 ILE B C 1
ATOM 922 O O . ILE B 1 8 ? 0.249 0.222 9.32 1 98.94 8 ILE B O 1
ATOM 926 N N . ARG B 1 9 ? 1.895 -1.147 8.867 1 98.88 9 ARG B N 1
ATOM 927 C CA . ARG B 1 9 ? 2.871 -0.566 9.781 1 98.88 9 ARG B CA 1
ATOM 928 C C . ARG B 1 9 ? 4.172 -0.239 9.062 1 98.88 9 ARG B C 1
ATOM 930 O O . ARG B 1 9 ? 4.742 -1.094 8.375 1 98.88 9 ARG B O 1
ATOM 937 N N . LEU B 1 10 ? 4.613 0.967 9.273 1 98.75 10 LEU B N 1
ATOM 938 C CA . LEU B 1 10 ? 5.832 1.416 8.602 1 98.75 10 LEU B CA 1
ATOM 939 C C . LEU B 1 10 ? 6.766 2.107 9.586 1 98.75 10 LEU B C 1
ATOM 941 O O . LEU B 1 10 ? 6.312 2.789 10.508 1 98.75 10 LEU B O 1
ATOM 945 N N . VAL B 1 11 ? 8.008 1.954 9.398 1 98.44 11 VAL B N 1
ATOM 946 C CA . VAL B 1 11 ? 9.078 2.773 9.953 1 98.44 11 VAL B CA 1
ATOM 947 C C . VAL B 1 11 ? 10.062 3.148 8.844 1 98.44 11 VAL B C 1
ATOM 949 O O . VAL B 1 11 ? 10.523 2.285 8.094 1 98.44 11 VAL B O 1
ATOM 952 N N . GLY B 1 12 ? 10.32 4.34 8.664 1 98.19 12 GLY B N 1
ATOM 953 C CA . GLY B 1 12 ? 11.227 4.828 7.641 1 98.19 12 GLY B CA 1
ATOM 954 C C . GLY B 1 12 ? 11.633 6.277 7.848 1 98.19 12 GLY B C 1
ATOM 955 O O . GLY B 1 12 ? 11.492 6.816 8.945 1 98.19 12 GLY B O 1
ATOM 956 N N . ARG B 1 13 ? 12.203 6.871 6.816 1 97.94 13 ARG B N 1
ATOM 957 C CA . ARG B 1 13 ? 12.688 8.25 6.871 1 97.94 13 ARG B CA 1
ATOM 958 C C . ARG B 1 13 ? 11.914 9.133 5.906 1 97.94 13 ARG B C 1
ATOM 960 O O . ARG B 1 13 ? 11.625 8.734 4.777 1 97.94 13 ARG B O 1
ATOM 967 N N . VAL B 1 14 ? 11.734 10.25 6.391 1 98.25 14 VAL B N 1
ATOM 968 C CA . VAL B 1 14 ? 11.039 11.234 5.574 1 98.25 14 VAL B CA 1
ATOM 969 C C . VAL B 1 14 ? 11.953 11.695 4.438 1 98.25 14 VAL B C 1
ATOM 971 O O . VAL B 1 14 ? 13.148 11.906 4.641 1 98.25 14 VAL B O 1
ATOM 974 N N . SER B 1 15 ? 11.375 11.805 3.324 1 98.25 15 SER B N 1
ATOM 975 C CA . SER B 1 15 ? 12.078 12.391 2.189 1 98.25 15 SER B CA 1
ATOM 976 C C . SER B 1 15 ? 11.453 13.719 1.779 1 98.25 15 SER B C 1
ATOM 978 O O . SER B 1 15 ? 10.336 13.758 1.267 1 98.25 15 SER B O 1
ATOM 980 N N . GLY B 1 16 ? 12.211 14.828 1.99 1 97.38 16 GLY B N 1
ATOM 981 C CA . GLY B 1 16 ? 11.727 16.141 1.615 1 97.38 16 GLY B CA 1
ATOM 982 C C . GLY B 1 16 ? 10.844 16.781 2.672 1 97.38 16 GLY B C 1
ATOM 983 O O . GLY B 1 16 ? 10.922 16.422 3.85 1 97.38 16 GLY B O 1
ATOM 984 N N . GLU B 1 17 ? 10 17.781 2.213 1 97.62 17 GLU B N 1
ATOM 985 C CA . GLU B 1 17 ? 9.109 18.516 3.107 1 97.62 17 GLU B CA 1
ATOM 986 C C . GLU B 1 17 ? 7.664 18.047 2.939 1 97.62 17 GLU B C 1
ATOM 988 O O . GLU B 1 17 ? 7.207 17.828 1.817 1 97.62 17 GLU B O 1
ATOM 993 N N . PRO B 1 18 ? 6.996 18.016 4.059 1 98.62 18 PRO B N 1
ATOM 994 C CA . PRO B 1 18 ? 5.57 17.703 3.943 1 98.62 18 PRO B CA 1
ATOM 995 C C . PRO B 1 18 ? 4.797 18.75 3.141 1 98.62 18 PRO B C 1
ATOM 997 O O . PRO B 1 18 ? 5.227 19.906 3.043 1 98.62 18 PRO B O 1
ATOM 1000 N N . LEU B 1 19 ? 3.727 18.328 2.553 1 98.5 19 LEU B N 1
ATOM 1001 C CA . LEU B 1 19 ? 2.854 19.203 1.776 1 98.5 19 LEU B CA 1
ATOM 1002 C C . LEU B 1 19 ? 1.472 19.297 2.416 1 98.5 19 LEU B C 1
ATOM 1004 O O . LEU B 1 19 ? 0.847 18.281 2.709 1 98.5 19 LEU B O 1
ATOM 1008 N N . VAL B 1 20 ? 1.062 20.5 2.574 1 98.06 20 VAL B N 1
ATOM 1009 C CA . VAL B 1 20 ? -0.276 20.734 3.107 1 98.06 20 VAL B CA 1
ATOM 1010 C C . VAL B 1 20 ? -1.232 21.078 1.969 1 98.06 20 VAL B C 1
ATOM 1012 O O . VAL B 1 20 ? -0.962 21.984 1.179 1 98.06 20 VAL B O 1
ATOM 1015 N N . ARG B 1 21 ? -2.277 20.328 1.916 1 97.25 21 ARG B N 1
ATOM 1016 C CA . ARG B 1 21 ? -3.289 20.594 0.899 1 97.25 21 ARG B CA 1
ATOM 1017 C C . ARG B 1 21 ? -4.656 20.828 1.534 1 97.25 21 ARG B C 1
ATOM 1019 O O . ARG B 1 21 ? -5.086 20.047 2.393 1 97.25 21 ARG B O 1
ATOM 1026 N N . GLU B 1 22 ? -5.305 21.859 1.026 1 95.69 22 GLU B N 1
ATOM 1027 C CA . GLU B 1 22 ? -6.695 22.109 1.402 1 95.69 22 GLU B CA 1
ATOM 1028 C C . GLU B 1 22 ? -7.645 21.797 0.251 1 95.69 22 GLU B C 1
ATOM 1030 O O . GLU B 1 22 ? -7.473 22.297 -0.86 1 95.69 22 GLU B O 1
ATOM 1035 N N . LEU B 1 23 ? -8.641 20.922 0.542 1 91.75 23 LEU B N 1
ATOM 1036 C CA . LEU B 1 23 ? -9.578 20.531 -0.503 1 91.75 23 LEU B CA 1
ATOM 1037 C C . LEU B 1 23 ? -10.789 21.453 -0.52 1 91.75 23 LEU B C 1
ATOM 1039 O O . LEU B 1 23 ? -11.102 22.094 0.487 1 91.75 23 LEU B O 1
ATOM 1043 N N . PRO B 1 24 ? -11.453 21.562 -1.657 1 90.69 24 PRO B N 1
ATOM 1044 C CA . PRO B 1 24 ? -12.648 22.422 -1.748 1 90.69 24 PRO B CA 1
ATOM 1045 C C . PRO B 1 24 ? -13.703 22.062 -0.707 1 90.69 24 PRO B C 1
ATOM 1047 O O . PRO B 1 24 ? -14.484 22.922 -0.3 1 90.69 24 PRO B O 1
ATOM 1050 N N . SER B 1 25 ? -13.773 20.812 -0.262 1 87.5 25 SER B N 1
ATOM 1051 C CA . SER B 1 25 ? -14.719 20.344 0.745 1 87.5 25 SER B CA 1
ATOM 1052 C C . SER B 1 25 ? -14.453 21 2.1 1 87.5 25 SER B C 1
ATOM 1054 O O . SER B 1 25 ? -15.289 20.922 3.002 1 87.5 25 SER B O 1
ATOM 1056 N N . GLY B 1 26 ? -13.266 21.562 2.203 1 90.56 26 GLY B N 1
ATOM 1057 C CA . GLY B 1 26 ? -12.852 22.094 3.49 1 90.56 26 GLY B CA 1
ATOM 1058 C C . GLY B 1 26 ? -11.906 21.188 4.246 1 90.56 26 GLY B C 1
ATOM 1059 O O . GLY B 1 26 ? -11.305 21.594 5.242 1 90.56 26 GLY B O 1
ATOM 1060 N N . ASP B 1 27 ? -11.859 20.016 3.752 1 92.25 27 ASP B N 1
ATOM 1061 C CA . ASP B 1 27 ? -10.945 19.062 4.395 1 92.25 27 ASP B CA 1
ATOM 1062 C C . ASP B 1 27 ? -9.492 19.422 4.086 1 92.25 27 ASP B C 1
ATOM 1064 O O . ASP B 1 27 ? -9.188 19.969 3.027 1 92.25 27 ASP B O 1
ATOM 1068 N N . GLU B 1 28 ? -8.664 19.172 5.094 1 97.31 28 GLU B N 1
ATOM 1069 C CA . GLU B 1 28 ? -7.227 19.344 4.934 1 97.31 28 GLU B CA 1
ATOM 1070 C C . GLU B 1 28 ? -6.492 18.016 5.016 1 97.31 28 GLU B C 1
ATOM 1072 O O . GLU B 1 28 ? -6.82 17.172 5.848 1 97.31 28 GLU B O 1
ATOM 1077 N N . VAL B 1 29 ? -5.531 17.891 4.164 1 98 29 VAL B N 1
ATOM 1078 C CA . VAL B 1 29 ? -4.672 16.703 4.227 1 98 29 VAL B CA 1
ATOM 1079 C C . VAL B 1 29 ? -3.207 17.141 4.199 1 98 29 VAL B C 1
ATOM 1081 O O . VAL B 1 29 ? -2.84 18.062 3.482 1 98 29 VAL B O 1
ATOM 1084 N N . VAL B 1 30 ? -2.326 16.531 5.012 1 98.75 30 VAL B N 1
ATOM 1085 C CA . VAL B 1 30 ? -0.877 16.688 4.957 1 98.75 30 VAL B CA 1
ATOM 1086 C C . VAL B 1 30 ? -0.24 15.398 4.434 1 98.75 30 VAL B C 1
ATOM 1088 O O . VAL B 1 30 ? -0.524 14.305 4.938 1 98.75 30 VAL B O 1
ATOM 1091 N N . THR B 1 31 ? 0.525 15.531 3.426 1 98.75 31 THR B N 1
ATOM 1092 C CA . THR B 1 31 ? 1.161 14.352 2.844 1 98.75 31 THR B CA 1
ATOM 1093 C C . THR B 1 31 ? 2.68 14.461 2.928 1 98.75 31 THR B C 1
ATOM 1095 O O . THR B 1 31 ? 3.225 15.562 3.039 1 98.75 31 THR B O 1
ATOM 1098 N N . PHE B 1 32 ? 3.357 13.336 2.936 1 98.81 32 PHE B N 1
ATOM 1099 C CA . PHE B 1 32 ? 4.812 13.273 2.846 1 98.81 32 PHE B CA 1
ATOM 1100 C C . PHE B 1 32 ? 5.262 11.93 2.277 1 98.81 32 PHE B C 1
ATOM 1102 O O . PHE B 1 32 ? 4.465 10.992 2.18 1 98.81 32 PHE B O 1
ATOM 1109 N N . ARG B 1 33 ? 6.512 11.906 1.883 1 98.75 33 ARG B N 1
ATOM 1110 C CA . ARG B 1 33 ? 7.102 10.68 1.353 1 98.75 33 ARG B CA 1
ATOM 1111 C C . ARG B 1 33 ? 7.965 9.984 2.402 1 98.75 33 ARG B C 1
ATOM 1113 O O . ARG B 1 33 ? 8.773 10.633 3.072 1 98.75 33 ARG B O 1
ATOM 1120 N N . LEU B 1 34 ? 7.738 8.758 2.508 1 98.75 34 LEU B N 1
ATOM 1121 C CA . LEU B 1 34 ? 8.492 7.918 3.436 1 98.75 34 LEU B CA 1
ATOM 1122 C C . LEU B 1 34 ? 9.359 6.918 2.682 1 98.75 34 LEU B C 1
ATOM 1124 O O . LEU B 1 34 ? 8.859 6.137 1.872 1 98.75 34 LEU B O 1
ATOM 1128 N N . VAL B 1 35 ? 10.656 7 2.93 1 98.38 35 VAL B N 1
ATOM 1129 C CA . VAL B 1 35 ? 11.594 6.027 2.365 1 98.38 35 VAL B CA 1
ATOM 1130 C C . VAL B 1 35 ? 11.797 4.875 3.348 1 98.38 35 VAL B C 1
ATOM 1132 O O . VAL B 1 35 ? 12.211 5.09 4.488 1 98.38 35 VAL B O 1
ATOM 1135 N N . VAL B 1 36 ? 11.516 3.691 2.936 1 98.19 36 VAL B N 1
ATOM 1136 C CA . VAL B 1 36 ? 11.672 2.494 3.754 1 98.19 36 VAL B CA 1
ATOM 1137 C C . VAL B 1 36 ? 12.648 1.531 3.082 1 98.19 36 VAL B C 1
ATOM 1139 O O . VAL B 1 36 ? 12.406 1.074 1.962 1 98.19 36 VAL B O 1
ATOM 1142 N N . ARG B 1 37 ? 13.703 1.197 3.779 1 95.94 37 ARG B N 1
ATOM 1143 C CA . ARG B 1 37 ? 14.703 0.292 3.227 1 95.94 37 ARG B CA 1
ATOM 1144 C C . ARG B 1 37 ? 14.219 -1.153 3.268 1 95.94 37 ARG B C 1
ATOM 1146 O O . ARG B 1 37 ? 13.523 -1.555 4.203 1 95.94 37 ARG B O 1
ATOM 1153 N N . ARG B 1 38 ? 14.57 -1.861 2.225 1 93.25 38 ARG B N 1
ATOM 1154 C CA . ARG B 1 38 ? 14.219 -3.277 2.162 1 93.25 38 ARG B CA 1
ATOM 1155 C C . ARG B 1 38 ? 15.273 -4.133 2.863 1 93.25 38 ARG B C 1
ATOM 1157 O O . ARG B 1 38 ? 16.469 -3.826 2.807 1 93.25 38 ARG B O 1
ATOM 1164 N N . ASP B 1 39 ? 14.617 -5.18 3.551 1 78.69 39 ASP B N 1
ATOM 1165 C CA . ASP B 1 39 ? 15.555 -6.102 4.18 1 78.69 39 ASP B C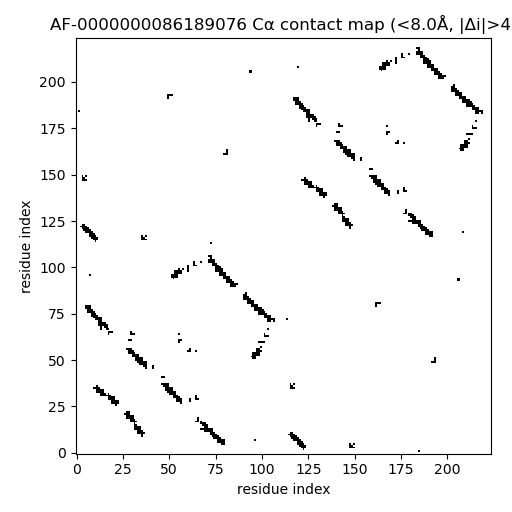A 1
ATOM 1166 C C . ASP B 1 39 ? 16.031 -7.164 3.189 1 78.69 39 ASP B C 1
ATOM 1168 O O . ASP B 1 39 ? 15.367 -7.418 2.182 1 78.69 39 ASP B O 1
ATOM 1172 N N . GLY B 1 40 ? 17.203 -7.766 3.477 1 69.81 40 GLY B N 1
ATOM 1173 C CA . GLY B 1 40 ? 17.609 -9.023 2.875 1 69.81 40 GLY B CA 1
ATOM 1174 C C . GLY B 1 40 ? 18.656 -8.852 1.795 1 69.81 40 GLY B C 1
ATOM 1175 O O . GLY B 1 40 ? 19.188 -7.758 1.608 1 69.81 40 GLY B O 1
ATOM 1176 N N . LYS B 1 41 ? 18.859 -10.117 1.153 1 63.38 41 LYS B N 1
ATOM 1177 C CA . LYS B 1 41 ? 19.938 -10.258 0.166 1 63.38 41 LYS B CA 1
ATOM 1178 C C . LYS B 1 41 ? 19.609 -9.484 -1.108 1 63.38 41 LYS B C 1
ATOM 1180 O O . LYS B 1 41 ? 18.469 -9.508 -1.58 1 63.38 41 LYS B O 1
ATOM 1185 N N . ARG B 1 42 ? 20.406 -8.484 -1.497 1 63.06 42 ARG B N 1
ATOM 1186 C CA . ARG B 1 42 ? 20.328 -7.566 -2.627 1 63.06 42 ARG B CA 1
ATOM 1187 C C . ARG B 1 42 ? 20.828 -8.227 -3.908 1 63.06 42 ARG B C 1
ATOM 1189 O O . ARG B 1 42 ? 21.953 -8.719 -3.965 1 63.06 42 ARG B O 1
ATOM 1196 N N . ARG B 1 43 ? 19.766 -8.906 -4.555 1 65.75 43 ARG B N 1
ATOM 1197 C CA . ARG B 1 43 ? 20.219 -9.211 -5.906 1 65.75 43 ARG B CA 1
ATOM 1198 C C . ARG B 1 43 ? 20.672 -7.945 -6.629 1 65.75 43 ARG B C 1
ATOM 1200 O O . ARG B 1 43 ? 20.172 -6.855 -6.363 1 65.75 43 ARG B O 1
ATOM 1207 N N . PRO B 1 44 ? 21.766 -8.148 -7.371 1 74.12 44 PRO B N 1
ATOM 1208 C CA . PRO B 1 44 ? 22.219 -6.984 -8.133 1 74.12 44 PRO B CA 1
ATOM 1209 C C . PRO B 1 44 ? 21.094 -6.324 -8.93 1 74.12 44 PRO B C 1
ATOM 1211 O O . PRO B 1 44 ? 20.281 -7.02 -9.555 1 74.12 44 PRO B O 1
ATOM 1214 N N . GLY B 1 45 ? 20.859 -5.043 -8.727 1 78.06 45 GLY B N 1
ATOM 1215 C CA . GLY B 1 45 ? 19.906 -4.285 -9.523 1 78.06 45 GLY B CA 1
ATOM 1216 C C . GLY B 1 45 ? 18.547 -4.176 -8.875 1 78.06 45 GLY B C 1
ATOM 1217 O O . GLY B 1 45 ? 17.672 -3.434 -9.352 1 78.06 45 GLY B O 1
ATOM 1218 N N . ALA B 1 46 ? 18.375 -4.98 -7.867 1 82.25 46 ALA B N 1
ATOM 1219 C CA . ALA B 1 46 ? 17.078 -4.934 -7.207 1 82.25 46 ALA B CA 1
ATOM 1220 C C . ALA B 1 46 ? 16.922 -3.658 -6.387 1 82.25 46 ALA B C 1
ATOM 1222 O O . ALA B 1 46 ? 17.906 -3.135 -5.852 1 82.25 46 ALA B O 1
ATOM 1223 N N . PRO B 1 47 ? 15.711 -3.174 -6.363 1 88.06 47 PRO B N 1
ATOM 1224 C CA . PRO B 1 47 ? 15.5 -1.984 -5.535 1 88.06 47 PRO B CA 1
ATOM 1225 C C . PRO B 1 47 ? 15.875 -2.211 -4.07 1 88.06 47 PRO B C 1
ATOM 1227 O O . PRO B 1 47 ? 15.625 -3.293 -3.529 1 88.06 47 PRO B O 1
ATOM 1230 N N . THR B 1 48 ? 16.453 -1.167 -3.451 1 92.81 48 THR B N 1
ATOM 1231 C CA . THR B 1 48 ? 16.938 -1.291 -2.078 1 92.81 48 THR B CA 1
ATOM 1232 C C . THR B 1 48 ? 15.977 -0.602 -1.111 1 92.81 48 THR B C 1
ATOM 1234 O O . THR B 1 48 ? 16.094 -0.759 0.106 1 92.81 48 THR B O 1
ATOM 1237 N N . CYS B 1 49 ? 15.055 0.179 -1.616 1 96.25 49 CYS B N 1
ATOM 1238 C CA . CYS B 1 49 ? 14.094 0.879 -0.775 1 96.25 49 CYS B CA 1
ATOM 1239 C C . CYS B 1 49 ? 12.789 1.111 -1.521 1 96.25 49 CYS B C 1
ATOM 1241 O O . CYS B 1 49 ? 12.711 0.901 -2.734 1 96.25 49 CYS B O 1
ATOM 1243 N N . ASP B 1 50 ? 11.812 1.378 -0.788 1 97.25 50 ASP B N 1
ATOM 1244 C CA . ASP B 1 50 ? 10.539 1.859 -1.32 1 97.25 50 ASP B CA 1
ATOM 1245 C C . ASP B 1 50 ? 10.242 3.277 -0.84 1 97.25 50 ASP B C 1
ATOM 1247 O O . ASP B 1 50 ? 10.398 3.582 0.344 1 97.25 50 ASP B O 1
ATOM 1251 N N . THR B 1 51 ? 9.875 4.145 -1.765 1 98.06 51 THR B N 1
ATOM 1252 C CA . THR B 1 51 ? 9.367 5.469 -1.43 1 98.06 51 THR B CA 1
ATOM 1253 C C . THR B 1 51 ? 7.84 5.48 -1.443 1 98.06 51 THR B C 1
ATOM 1255 O O . THR B 1 51 ? 7.223 5.305 -2.496 1 98.06 51 THR B O 1
ATOM 1258 N N . LEU B 1 52 ? 7.234 5.75 -0.322 1 98.75 52 LEU B N 1
ATOM 1259 C CA . LEU B 1 52 ? 5.797 5.57 -0.143 1 98.75 52 LEU B CA 1
ATOM 1260 C C . LEU B 1 52 ? 5.121 6.891 0.2 1 98.75 52 LEU B C 1
ATOM 1262 O O . LEU B 1 52 ? 5.645 7.672 1.001 1 98.75 52 LEU B O 1
ATOM 1266 N N . ASP B 1 53 ? 3.977 7.094 -0.395 1 98.69 53 ASP B N 1
ATOM 1267 C CA . ASP B 1 53 ? 3.188 8.289 -0.107 1 98.69 53 ASP B CA 1
ATOM 1268 C C . ASP B 1 53 ? 2.301 8.078 1.12 1 98.69 53 ASP B C 1
ATOM 1270 O O . ASP B 1 53 ? 1.528 7.121 1.177 1 98.69 53 ASP B O 1
ATOM 1274 N N . VAL B 1 54 ? 2.432 8.961 2.064 1 98.88 54 VAL B N 1
ATOM 1275 C CA . VAL B 1 54 ? 1.622 8.906 3.275 1 98.88 54 VAL B CA 1
ATOM 1276 C C . VAL B 1 54 ? 0.692 10.117 3.33 1 98.88 54 VAL B C 1
ATOM 1278 O O . VAL B 1 54 ? 1.117 11.25 3.076 1 98.88 54 VAL B O 1
ATOM 1281 N N . ALA B 1 55 ? -0.548 9.844 3.674 1 98.81 55 ALA B N 1
ATOM 1282 C CA . ALA B 1 55 ? -1.543 10.906 3.832 1 98.81 55 ALA B CA 1
ATOM 1283 C C . ALA B 1 55 ? -2.057 10.969 5.27 1 98.81 55 ALA B C 1
ATOM 1285 O O . ALA B 1 55 ? -2.469 9.945 5.832 1 98.81 55 ALA B O 1
ATOM 1286 N N . CYS B 1 56 ? -2.094 12.117 5.82 1 98.69 56 CYS B N 1
ATOM 1287 C CA . CYS B 1 56 ? -2.59 12.375 7.168 1 98.69 56 CYS B CA 1
ATOM 1288 C C . CYS B 1 56 ? -3.861 13.211 7.129 1 98.69 56 CYS B C 1
ATOM 1290 O O . CYS B 1 56 ? -3.834 14.375 6.715 1 98.69 56 CYS B O 1
ATOM 1292 N N . TRP B 1 57 ? -4.953 12.664 7.66 1 97.12 57 TRP B N 1
ATOM 1293 C CA . TRP B 1 57 ? -6.258 13.32 7.586 1 97.12 57 TRP B CA 1
ATOM 1294 C C . TRP B 1 57 ? -6.707 13.797 8.961 1 97.12 57 TRP B C 1
ATOM 1296 O O . TRP B 1 57 ? -7.398 14.812 9.078 1 97.12 57 TRP B O 1
ATOM 1306 N N . SER B 1 58 ? -6.359 13.047 10 1 96.81 58 SER B N 1
ATOM 1307 C CA . SER B 1 58 ? -6.793 13.406 11.344 1 96.81 58 SER B CA 1
ATOM 1308 C C . SER B 1 58 ? -6.016 14.602 11.875 1 96.81 58 SER B C 1
ATOM 1310 O O . SER B 1 58 ? -4.867 14.828 11.492 1 96.81 58 SER B O 1
ATOM 1312 N N . ALA B 1 59 ? -6.629 15.289 12.805 1 96.69 59 ALA B N 1
ATOM 1313 C CA . ALA B 1 59 ? -5.977 16.453 13.391 1 96.69 59 ALA B CA 1
ATOM 1314 C C . ALA B 1 59 ? -4.637 16.078 14.016 1 96.69 59 ALA B C 1
ATOM 1316 O O . ALA B 1 59 ? -3.637 16.781 13.836 1 96.69 59 ALA B O 1
ATOM 1317 N N . SER B 1 60 ? -4.621 15.023 14.727 1 97 60 SER B N 1
ATOM 1318 C CA . SER B 1 60 ? -3.41 14.609 15.422 1 97 60 SER B CA 1
ATOM 1319 C C . SER B 1 60 ? -2.303 14.242 14.438 1 97 60 SER B C 1
ATOM 1321 O O . SER B 1 60 ? -1.156 14.664 14.602 1 97 60 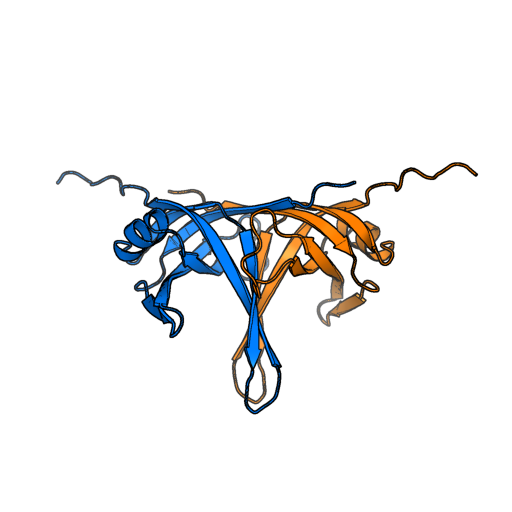SER B O 1
ATOM 1323 N N . SER B 1 61 ? -2.645 13.461 13.398 1 97.81 61 SER B N 1
ATOM 1324 C CA . SER B 1 61 ? -1.619 13.062 12.438 1 97.81 61 SER B CA 1
ATOM 1325 C C . SER B 1 61 ? -1.15 14.25 11.602 1 97.81 61 SER B C 1
ATOM 1327 O O . SER B 1 61 ? 0.025 14.336 11.242 1 97.81 61 SER B O 1
ATOM 1329 N N . ARG B 1 62 ? -2.07 15.125 11.297 1 98.31 62 ARG B N 1
ATOM 1330 C CA . ARG B 1 62 ? -1.688 16.312 10.547 1 98.31 62 ARG B CA 1
ATOM 1331 C C . ARG B 1 62 ? -0.7 17.172 11.336 1 98.31 62 ARG B C 1
ATOM 1333 O O . ARG B 1 62 ? 0.285 17.656 10.789 1 98.31 62 ARG B O 1
ATOM 1340 N N . ARG B 1 63 ? -0.957 17.359 12.555 1 97.62 63 ARG B N 1
ATOM 1341 C CA . ARG B 1 63 ? -0.067 18.141 13.391 1 97.62 63 ARG B CA 1
ATOM 1342 C C . ARG B 1 63 ? 1.343 17.562 13.398 1 97.62 63 ARG B C 1
ATOM 1344 O O . ARG B 1 63 ? 2.32 18.297 13.219 1 97.62 63 ARG B O 1
ATOM 1351 N N . THR B 1 64 ? 1.427 16.328 13.625 1 97.81 64 THR B N 1
ATOM 1352 C CA . THR B 1 64 ? 2.727 15.664 13.648 1 97.81 64 THR B CA 1
ATOM 1353 C C . THR B 1 64 ? 3.412 15.766 12.289 1 97.81 64 THR B C 1
ATOM 1355 O O . THR B 1 64 ? 4.598 16.094 12.211 1 97.81 64 THR B O 1
ATOM 1358 N N . ALA B 1 65 ? 2.658 15.516 11.211 1 98.5 65 ALA B N 1
ATOM 1359 C CA . ALA B 1 65 ? 3.217 15.5 9.859 1 98.5 65 ALA B CA 1
ATOM 1360 C C . ALA B 1 65 ? 3.76 16.875 9.469 1 98.5 65 ALA B C 1
ATOM 1362 O O . ALA B 1 65 ? 4.801 16.969 8.82 1 98.5 65 ALA B O 1
ATOM 1363 N N . ARG B 1 66 ? 3.111 17.891 9.906 1 97.88 66 ARG B N 1
ATOM 1364 C CA . ARG B 1 66 ? 3.502 19.25 9.562 1 97.88 66 ARG B CA 1
ATOM 1365 C C . ARG B 1 66 ? 4.883 19.578 10.117 1 97.88 66 ARG B C 1
ATOM 1367 O O . ARG B 1 66 ? 5.609 20.391 9.547 1 97.88 66 ARG B O 1
ATOM 1374 N N . ALA B 1 67 ? 5.227 18.922 11.141 1 97.25 67 ALA B N 1
ATOM 1375 C CA . ALA B 1 67 ? 6.449 19.281 11.859 1 97.25 67 ALA B CA 1
ATOM 1376 C C . ALA B 1 67 ? 7.609 18.391 11.422 1 97.25 67 ALA B C 1
ATOM 1378 O O . ALA B 1 67 ? 8.734 18.547 11.898 1 97.25 67 ALA B O 1
ATOM 1379 N N . LEU B 1 68 ? 7.348 17.531 10.523 1 97.69 68 LEU B N 1
ATOM 1380 C CA . LEU B 1 68 ? 8.391 16.594 10.125 1 97.69 68 LEU B CA 1
ATOM 1381 C C . LEU B 1 68 ? 9.461 17.297 9.289 1 97.69 68 LEU B C 1
ATOM 1383 O O . LEU B 1 68 ? 9.148 18.141 8.445 1 97.69 68 LEU B O 1
ATOM 1387 N N . ALA B 1 69 ? 10.766 16.875 9.57 1 96.75 69 ALA B N 1
ATOM 1388 C CA . ALA B 1 69 ? 11.906 17.344 8.797 1 96.75 69 ALA B CA 1
ATOM 1389 C C . ALA B 1 69 ? 12.422 16.266 7.852 1 96.75 69 ALA B C 1
ATOM 1391 O O . ALA B 1 69 ? 12.18 15.07 8.07 1 96.75 69 ALA B O 1
ATOM 1392 N N . ASP B 1 70 ? 13.102 16.734 6.891 1 97.38 70 ASP B N 1
ATOM 1393 C CA . ASP B 1 70 ? 13.805 15.789 6.027 1 97.38 70 ASP B CA 1
ATOM 1394 C C . ASP B 1 70 ? 14.664 14.828 6.844 1 97.38 70 ASP B C 1
ATOM 1396 O O . ASP B 1 70 ? 15.305 15.242 7.816 1 97.38 70 ASP B O 1
ATOM 1400 N N . GLN B 1 71 ? 14.617 13.578 6.457 1 96.25 71 GLN B N 1
ATOM 1401 C CA . GLN B 1 71 ? 15.445 12.508 7.008 1 96.25 71 GLN B CA 1
ATOM 1402 C C . GLN B 1 71 ? 15.008 12.148 8.422 1 96.25 71 GLN B C 1
ATOM 1404 O O . GLN B 1 71 ? 15.625 11.305 9.078 1 96.25 71 GLN B O 1
ATOM 1409 N N . GLN B 1 72 ? 13.953 12.734 8.875 1 96.25 72 GLN B N 1
ATOM 1410 C CA . GLN B 1 72 ? 13.445 12.375 10.195 1 96.25 72 GLN B CA 1
ATOM 1411 C C . GLN B 1 72 ? 12.883 10.953 10.188 1 96.25 72 GLN B C 1
ATOM 1413 O O . GLN B 1 72 ? 12.195 10.555 9.242 1 96.25 72 GLN B O 1
ATOM 1418 N N . VAL B 1 73 ? 13.188 10.172 11.234 1 97.38 73 VAL B N 1
ATOM 1419 C CA . VAL B 1 73 ? 12.656 8.82 11.359 1 97.38 73 VAL B CA 1
ATOM 1420 C C . VAL B 1 73 ? 11.219 8.883 11.891 1 97.38 73 VAL B C 1
ATOM 1422 O O . VAL B 1 73 ? 10.945 9.555 12.883 1 97.38 73 VAL B O 1
ATOM 1425 N N . VAL B 1 74 ? 10.336 8.125 11.266 1 98 74 VAL B N 1
ATOM 1426 C CA . VAL B 1 74 ? 8.914 8.133 11.602 1 98 74 VAL B CA 1
ATOM 1427 C C . VAL B 1 74 ? 8.414 6.695 11.719 1 98 74 VAL B C 1
ATOM 1429 O O . VAL B 1 74 ? 8.805 5.824 10.938 1 98 74 VAL B O 1
ATOM 1432 N N . GLU B 1 75 ? 7.609 6.477 12.68 1 98.5 75 GLU B N 1
ATOM 1433 C CA . GLU B 1 75 ? 6.809 5.262 12.805 1 98.5 75 GLU B CA 1
ATOM 1434 C C . GLU B 1 75 ? 5.324 5.555 12.617 1 98.5 75 GLU B C 1
ATOM 1436 O O . GLU B 1 75 ? 4.793 6.504 13.195 1 98.5 75 GLU B O 1
ATOM 1441 N N . LEU B 1 76 ? 4.68 4.707 11.789 1 98.62 76 LEU B N 1
ATOM 1442 C CA . LEU B 1 76 ? 3.252 4.957 11.617 1 98.62 76 LEU B CA 1
ATOM 1443 C C . LEU B 1 76 ? 2.492 3.65 11.422 1 98.62 76 LEU B C 1
ATOM 1445 O O . LEU B 1 76 ? 3.09 2.623 11.102 1 98.62 76 LEU B O 1
ATOM 1449 N N . SER B 1 77 ? 1.22 3.688 11.703 1 98.81 77 SER B N 1
ATOM 1450 C CA . SER B 1 77 ? 0.221 2.682 11.352 1 98.81 77 SER B CA 1
ATOM 1451 C C . SER B 1 77 ? -0.943 3.303 10.586 1 98.81 77 SER B C 1
ATOM 1453 O O . SER B 1 77 ? -1.173 4.512 10.664 1 98.81 77 SER B O 1
ATOM 1455 N N . GLY B 1 78 ? -1.621 2.48 9.867 1 98.62 78 GLY B N 1
ATOM 1456 C CA . GLY B 1 78 ? -2.758 2.967 9.102 1 98.62 78 GLY B CA 1
ATOM 1457 C C . GLY B 1 78 ? -3.32 1.932 8.141 1 98.62 78 GLY B C 1
ATOM 1458 O O . GLY B 1 78 ? -3.424 0.753 8.492 1 98.62 78 GLY B O 1
ATOM 1459 N N . ALA B 1 79 ? -3.773 2.424 6.977 1 98.56 79 ALA B N 1
ATOM 1460 C CA . ALA B 1 79 ? -4.383 1.581 5.953 1 98.56 79 ALA B CA 1
ATOM 1461 C C . ALA B 1 79 ? -3.918 1.993 4.559 1 98.56 79 ALA B C 1
ATOM 1463 O O . ALA B 1 79 ? -3.584 3.156 4.328 1 98.56 79 ALA B O 1
ATOM 1464 N N . LEU B 1 80 ? -3.846 1.033 3.678 1 98.81 80 LEU B N 1
ATOM 1465 C CA . LEU B 1 80 ? -3.588 1.316 2.27 1 98.81 80 LEU B CA 1
ATOM 1466 C C . LEU B 1 80 ? -4.879 1.682 1.544 1 98.81 80 LEU B C 1
ATOM 1468 O O . LEU B 1 80 ? -5.844 0.916 1.562 1 98.81 80 LEU B O 1
ATOM 1472 N N . ARG B 1 81 ? -4.898 2.873 0.961 1 98.12 81 ARG B N 1
ATOM 1473 C CA . ARG B 1 81 ? -6.094 3.375 0.293 1 98.12 81 ARG B CA 1
ATOM 1474 C C . ARG B 1 81 ? -5.848 3.568 -1.199 1 98.12 81 ARG B C 1
ATOM 1476 O O . ARG B 1 81 ? -4.75 3.959 -1.606 1 98.12 81 ARG B O 1
ATOM 1483 N N . ARG B 1 82 ? -6.816 3.289 -1.939 1 96.81 82 ARG B N 1
ATOM 1484 C CA . ARG B 1 82 ? -6.793 3.607 -3.363 1 96.81 82 ARG B CA 1
ATOM 1485 C C . ARG B 1 82 ? -7.633 4.844 -3.664 1 96.81 82 ARG B C 1
ATOM 1487 O O . ARG B 1 82 ? -8.828 4.879 -3.361 1 96.81 82 ARG B O 1
ATOM 1494 N N . ARG B 1 83 ? -7.012 5.848 -4.23 1 93.5 83 ARG B N 1
ATOM 1495 C CA . ARG B 1 83 ? -7.699 7.078 -4.609 1 93.5 83 ARG B CA 1
ATOM 1496 C C . ARG B 1 83 ? -7.965 7.117 -6.109 1 93.5 83 ARG B C 1
ATOM 1498 O O . ARG B 1 83 ? -7.145 6.66 -6.906 1 93.5 83 ARG B O 1
ATOM 1505 N N . PHE B 1 84 ? -9.141 7.691 -6.41 1 92.81 84 PHE B N 1
ATOM 1506 C CA . PHE B 1 84 ? -9.539 7.785 -7.809 1 92.81 84 PHE B CA 1
ATOM 1507 C C . PHE B 1 84 ? -9.805 9.234 -8.203 1 92.81 84 PHE B C 1
ATOM 1509 O O . PHE B 1 84 ? -10.359 10.008 -7.418 1 92.81 84 PHE B O 1
ATOM 1516 N N . TRP B 1 85 ? -9.359 9.531 -9.375 1 91.62 85 TRP B N 1
ATOM 1517 C CA . TRP B 1 85 ? -9.695 10.844 -9.93 1 91.62 85 TRP B CA 1
ATOM 1518 C C . TRP B 1 85 ? -9.859 10.773 -11.445 1 91.62 85 TRP B C 1
ATOM 1520 O O . TRP B 1 85 ? -9.57 9.742 -12.055 1 91.62 85 TRP B O 1
ATOM 1530 N N . ARG B 1 86 ? -10.406 11.867 -11.977 1 93.5 86 ARG B N 1
ATOM 1531 C CA . ARG B 1 86 ? -10.633 11.922 -13.422 1 93.5 86 ARG B CA 1
ATOM 1532 C C . ARG B 1 86 ? -9.586 12.789 -14.109 1 93.5 86 ARG B C 1
ATOM 1534 O O . ARG B 1 86 ? -9.242 13.867 -13.617 1 93.5 86 ARG B O 1
ATOM 1541 N N . THR B 1 87 ? -9.047 12.227 -15.227 1 91.25 87 THR B N 1
ATOM 1542 C CA . THR B 1 87 ? -8.148 12.992 -16.078 1 91.25 87 THR B CA 1
ATOM 1543 C C . THR B 1 87 ? -8.758 13.188 -17.469 1 91.25 87 THR B C 1
ATOM 1545 O O . THR B 1 87 ? -9.734 12.523 -17.812 1 91.25 87 THR B O 1
ATOM 1548 N N . PRO B 1 88 ? -8.312 14.219 -18.172 1 91.88 88 PRO B N 1
ATOM 1549 C CA . PRO B 1 88 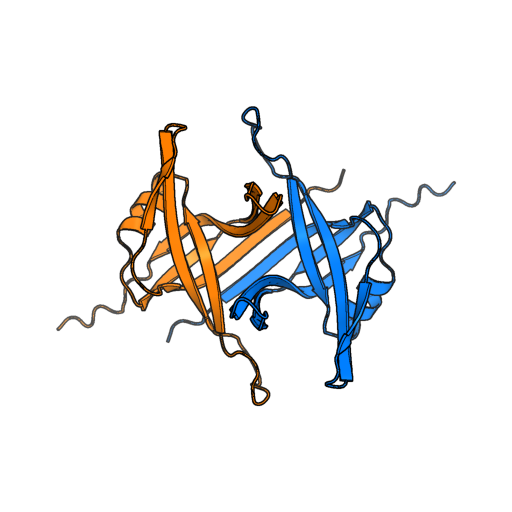? -8.773 14.352 -19.562 1 91.88 88 PRO B CA 1
ATOM 1550 C C . PRO B 1 88 ? -8.672 13.039 -20.344 1 91.88 88 PRO B C 1
ATOM 1552 O O . PRO B 1 88 ? -9.469 12.797 -21.25 1 91.88 88 PRO B O 1
ATOM 1555 N N . GLY B 1 89 ? -7.68 12.188 -20 1 90.56 89 GLY B N 1
ATOM 1556 C CA . GLY B 1 89 ? -7.473 10.914 -20.688 1 90.56 89 GLY B CA 1
ATOM 1557 C C . GLY B 1 89 ? -8.289 9.781 -20.109 1 90.56 89 GLY B C 1
ATOM 1558 O O . GLY B 1 89 ? -8.203 8.641 -20.562 1 90.56 89 GLY B O 1
ATOM 1559 N N . GLY B 1 90 ? -9.07 10.047 -19.062 1 92.5 90 GLY B N 1
ATOM 1560 C CA . GLY B 1 90 ? -9.883 9.016 -18.438 1 92.5 90 GLY B CA 1
ATOM 1561 C C . GLY B 1 90 ? -9.648 8.906 -16.938 1 92.5 90 GLY B C 1
ATOM 1562 O O . GLY B 1 90 ? -8.945 9.734 -16.359 1 92.5 90 GLY B O 1
ATOM 1563 N N . PRO B 1 91 ? -10.289 7.914 -16.375 1 92.88 91 PRO B N 1
ATOM 1564 C CA . PRO B 1 91 ? -10.125 7.73 -14.938 1 92.88 91 PRO B CA 1
ATOM 1565 C C . PRO B 1 91 ? -8.711 7.301 -14.555 1 92.88 91 PRO B C 1
ATOM 1567 O O . PRO B 1 91 ? -8.062 6.562 -15.305 1 92.88 91 PRO B O 1
ATOM 1570 N N . ALA B 1 92 ? -8.211 7.863 -13.461 1 93.12 92 ALA B N 1
ATOM 1571 C CA . ALA B 1 92 ? -6.906 7.5 -12.914 1 93.12 92 ALA B CA 1
ATOM 1572 C C . ALA B 1 92 ? -7.008 7.172 -11.43 1 93.12 92 ALA B C 1
ATOM 1574 O O . ALA B 1 92 ? -7.984 7.543 -10.766 1 93.12 92 ALA B O 1
ATOM 1575 N N . SER B 1 93 ? -6.055 6.281 -10.953 1 94.56 93 SER B N 1
ATOM 1576 C CA . SER B 1 93 ? -6.02 5.957 -9.531 1 94.56 93 SER B CA 1
ATOM 1577 C C . SER B 1 93 ? -4.586 5.887 -9.016 1 94.56 93 SER B C 1
ATOM 1579 O O . SER B 1 93 ? -3.645 5.754 -9.797 1 94.56 93 SER B O 1
ATOM 1581 N N . ARG B 1 94 ? -4.465 6.066 -7.699 1 95.25 94 ARG B N 1
ATOM 1582 C CA . ARG B 1 94 ? -3.18 5.863 -7.035 1 95.25 94 ARG B CA 1
ATOM 1583 C C . ARG B 1 94 ? -3.373 5.312 -5.625 1 95.25 94 ARG B C 1
ATOM 1585 O O . ARG B 1 94 ? -4.426 5.508 -5.016 1 95.25 94 ARG B O 1
ATOM 1592 N N . TYR B 1 95 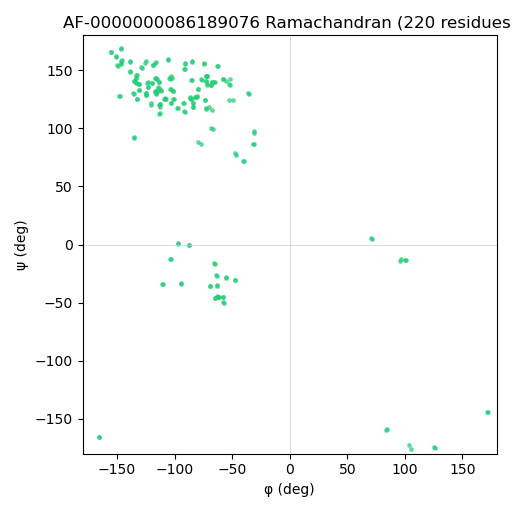? -2.342 4.672 -5.184 1 98.12 95 TYR B N 1
ATOM 1593 C CA . TYR B 1 95 ? -2.336 4.23 -3.791 1 98.12 95 TYR B CA 1
ATOM 1594 C C . TYR B 1 95 ? -1.689 5.277 -2.891 1 98.12 95 TYR B C 1
ATOM 1596 O O . TYR B 1 95 ? -0.785 6 -3.316 1 98.12 95 TYR B O 1
ATOM 1604 N N . GLU B 1 96 ? -2.137 5.27 -1.683 1 98.25 96 GLU B N 1
ATOM 1605 C CA . GLU B 1 96 ? -1.493 5.996 -0.593 1 98.25 96 GLU B CA 1
ATOM 1606 C C . GLU B 1 96 ? -1.713 5.297 0.744 1 98.25 96 GLU B C 1
ATOM 1608 O O . GLU B 1 96 ? -2.688 4.559 0.912 1 98.25 96 GLU B O 1
ATOM 1613 N N . VAL B 1 97 ? -0.776 5.555 1.643 1 98.88 97 VAL B N 1
ATOM 1614 C CA . VAL B 1 97 ? -0.98 5.082 3.01 1 98.88 97 VAL B CA 1
ATOM 1615 C C . VAL B 1 97 ? -1.673 6.168 3.832 1 98.88 97 VAL B C 1
ATOM 1617 O O . VAL B 1 97 ? -1.111 7.242 4.051 1 98.88 97 VAL B O 1
ATOM 1620 N N . GLU B 1 98 ? -2.877 5.883 4.254 1 98.5 98 GLU B N 1
ATOM 1621 C CA . GLU B 1 98 ? -3.555 6.781 5.184 1 98.5 98 GLU B CA 1
ATOM 1622 C C . GLU B 1 98 ? -3.148 6.5 6.625 1 98.5 98 GLU B C 1
ATOM 1624 O O . GLU B 1 98 ? -3.441 5.426 7.16 1 98.5 98 GLU B O 1
ATOM 1629 N N . ALA B 1 99 ? -2.541 7.484 7.277 1 98.69 99 ALA B N 1
ATOM 1630 C CA . ALA B 1 99 ? -2.006 7.289 8.625 1 98.69 99 ALA B CA 1
ATOM 1631 C C . ALA B 1 99 ? -3.1 7.438 9.68 1 98.69 99 ALA B C 1
ATOM 1633 O O . ALA B 1 99 ? -3.816 8.438 9.695 1 98.69 99 ALA B O 1
ATOM 1634 N N . SER B 1 100 ? -3.238 6.441 10.555 1 97.56 100 SER B N 1
ATOM 1635 C CA . SER B 1 100 ? -4.086 6.551 11.734 1 97.56 100 SER B CA 1
ATOM 1636 C C . SER B 1 100 ? -3.283 6.984 12.953 1 97.56 100 SER B C 1
ATOM 1638 O O . SER B 1 100 ? -3.816 7.637 13.859 1 97.56 100 SER B O 1
ATOM 1640 N N . SER B 1 101 ? -2.039 6.535 12.984 1 98.25 101 SER B N 1
ATOM 1641 C CA . SER B 1 101 ? -1.076 6.953 14 1 98.25 101 SER B CA 1
ATOM 1642 C C . SER B 1 101 ? 0.267 7.309 13.375 1 98.25 101 SER B C 1
ATOM 1644 O O . SER B 1 101 ? 0.693 6.68 12.406 1 98.25 101 SER B O 1
ATOM 1646 N N . LEU B 1 102 ? 0.892 8.297 13.906 1 98.38 102 LEU B N 1
ATOM 1647 C CA . LEU B 1 102 ? 2.158 8.805 13.398 1 98.38 102 LEU B CA 1
ATOM 1648 C C . LEU B 1 102 ? 3.023 9.344 14.531 1 98.38 102 LEU B C 1
ATOM 1650 O O . LEU B 1 102 ? 2.564 10.164 15.328 1 98.38 102 LEU B O 1
ATOM 1654 N N . ARG B 1 103 ? 4.207 8.883 14.578 1 97.44 103 ARG B N 1
ATOM 1655 C CA . ARG B 1 103 ? 5.145 9.328 15.602 1 97.44 103 ARG B CA 1
ATOM 1656 C C . ARG B 1 103 ? 6.523 9.602 15 1 97.44 103 ARG B C 1
ATOM 1658 O O . ARG B 1 103 ? 7.066 8.758 14.281 1 97.44 103 ARG B O 1
ATOM 1665 N N . ALA B 1 104 ? 7.062 10.719 15.289 1 95.62 104 ALA B N 1
ATOM 1666 C CA . ALA B 1 104 ? 8.453 11.023 14.945 1 95.62 104 ALA B CA 1
ATOM 1667 C C . ALA B 1 104 ? 9.406 10.531 16.031 1 95.62 104 ALA B C 1
ATOM 1669 O O . ALA B 1 104 ? 9.172 10.766 17.219 1 95.62 104 ALA B O 1
ATOM 1670 N N . ARG B 1 105 ? 10.391 9.742 15.586 1 87.19 105 ARG B N 1
ATOM 1671 C CA . ARG B 1 105 ? 11.352 9.266 16.578 1 87.19 105 ARG B CA 1
ATOM 1672 C C . ARG B 1 105 ? 12.398 10.336 16.891 1 87.19 105 ARG B C 1
ATOM 1674 O O . ARG B 1 105 ? 12.852 11.039 15.984 1 87.19 105 ARG B O 1
ATOM 1681 N N . LYS B 1 106 ? 12.617 10.68 18.188 1 72.81 106 LYS B N 1
ATOM 1682 C CA . LYS B 1 106 ? 13.57 11.695 18.641 1 72.81 106 LYS B CA 1
ATOM 1683 C C . LYS B 1 106 ? 15.008 11.25 18.391 1 72.81 106 LYS B C 1
ATOM 1685 O O . LYS B 1 106 ? 15.344 10.078 18.562 1 72.81 106 LYS B O 1
ATOM 1690 N N . GLY B 1 107 ? 15.672 11.727 17.312 1 58.34 107 GLY B N 1
ATOM 1691 C CA . GLY B 1 107 ? 17.094 11.492 17.219 1 58.34 107 GLY B CA 1
ATOM 1692 C C . GLY B 1 107 ? 17.812 11.531 18.547 1 58.34 107 GLY B C 1
ATOM 1693 O O . GLY B 1 107 ? 17.266 12.047 19.531 1 58.34 107 GLY B O 1
ATOM 1694 N N . ALA B 1 108 ? 18.641 10.5 18.875 1 49.56 108 ALA B N 1
ATOM 1695 C CA . ALA B 1 108 ? 19.516 10.734 20.031 1 49.56 108 ALA B CA 1
ATOM 1696 C C . ALA B 1 108 ? 20.047 12.164 20.016 1 49.56 108 ALA B C 1
ATOM 1698 O O . ALA B 1 108 ? 20.734 12.57 19.078 1 49.56 108 ALA B O 1
ATOM 1699 N N . VAL B 1 109 ? 19.25 13.164 20.297 1 45.5 109 VAL B N 1
ATOM 1700 C CA . VAL B 1 109 ? 19.875 14.461 20.547 1 45.5 109 VAL B CA 1
ATOM 1701 C C . VAL B 1 109 ? 21.25 14.25 21.172 1 45.5 109 VAL B C 1
ATOM 1703 O O . VAL B 1 109 ? 21.375 13.641 22.234 1 45.5 109 VAL B O 1
ATOM 1706 N N . VAL B 1 110 ? 22.234 14.078 20.375 1 40.28 110 VAL B N 1
ATOM 1707 C CA . VAL B 1 110 ? 23.578 14.273 20.922 1 40.28 110 VAL B CA 1
ATOM 1708 C C . VAL B 1 110 ? 23.625 15.586 21.703 1 40.28 110 VAL B C 1
ATOM 1710 O O . VAL B 1 110 ? 23.359 16.656 21.141 1 40.28 110 VAL B O 1
ATOM 1713 N N . SER B 1 111 ? 23.125 15.609 22.906 1 38.25 111 SER B N 1
ATOM 1714 C CA . SER B 1 111 ? 23.531 16.719 23.75 1 38.25 111 SER B CA 1
ATOM 1715 C C . SER B 1 111 ? 24.938 17.188 23.406 1 38.25 111 SER B C 1
ATOM 1717 O O . SER B 1 111 ? 25.875 16.391 23.438 1 38.25 111 SER B O 1
ATOM 1719 N N . SER B 1 112 ? 25.031 18.219 22.578 1 35.56 112 SER B N 1
ATOM 1720 C CA . SER B 1 112 ? 26.328 18.875 22.609 1 35.56 112 SER B CA 1
ATOM 1721 C C . SER B 1 112 ? 26.766 19.156 24.047 1 35.56 112 SER B C 1
ATOM 1723 O O . SER B 1 112 ? 25.938 19.484 24.906 1 35.56 112 SER B O 1
#

Solvent-accessible surface area (backbone atoms only — not comparable to full-atom values): 12506 Å² total; per-residue (Å²): 134,86,77,52,36,62,40,32,39,39,20,30,26,29,55,56,70,52,46,79,43,77,45,95,89,68,50,54,39,32,33,41,37,34,38,27,55,57,85,75,87,74,52,89,89,52,82,59,56,28,74,40,50,35,37,16,63,45,71,70,34,28,57,52,48,69,68,49,48,60,63,36,40,36,40,35,33,29,28,73,39,60,46,76,48,81,46,101,92,38,81,44,72,47,70,36,34,39,42,75,42,64,42,75,57,77,68,82,71,71,76,125,133,85,79,51,35,62,40,31,40,40,21,30,25,30,54,56,69,51,44,80,44,76,45,94,89,67,50,54,39,33,33,42,37,34,39,26,56,57,84,76,89,77,54,90,89,52,82,60,55,28,74,40,52,36,37,18,63,47,71,68,35,28,56,52,48,70,68,47,47,60,65,37,41,36,40,35,34,30,28,75,40,60,44,76,48,80,45,100,90,38,79,46,72,47,70,34,34,39,43,76,41,64,43,74,57,78,66,81,71,71,77,125

pLDDT: mean 91.16, std 14.01, range [35.56, 98.94]

InterPro domains:
  IPR000424 Primosome PriB/single-strand DNA-binding [PF00436] (5-102)
  IPR000424 Primosome PriB/single-strand DNA-binding [PS50935] (5-106)
  IPR012340 Nucleic acid-binding, OB-fold [G3DSA:2.40.50.140] (2-108)
  IPR012340 Nucleic acid-binding, OB-fold [SSF50249] (5-103)

Sequence (224 aa):
MVDDVNEIRLVGRVSGEPLVRELPSGDEVVTFRLVVRRDGKRRPGAPTCDTLDVACWSASSRRTARALADQQVVELSGALRRRFWRTPGGPASRYEVEASSLRARKGAVVSSMVDDVNEIRLVGRVSGEPLVRELPSGDEVVTFRLVVRRDGKRRPGAPTCDTLDVACWSASSRRTARALADQQVVELSGALRRRFWRTPGGPASRYEVEASSLRARKGAVVSS

Organism: NCBI:txid1656884

Radius of gyration: 18.82 Å; Cα contacts (8 Å, |Δi|>4): 520; chains: 2; bounding box: 51×53×48 Å